Protein AF-A0A2V6YYN7-F1 (afdb_monomer_lite)

Foldseek 3Di:
DAEPLVAFDELVRLLVLLLVLLCVLLVDDSVQADQLFQCCPRSPDDLRSLVSSQVSCCRHQVDGAVSVLLVVLLVCQLLCVLLQVLCCVVQVDRDDSVVLVVFPPQALVRSQVVCCVPVVGDDDPCVRVVSLLSSLVSSCVSCVLHLFDCVPVDSVNLSVQRRVHSNRPVSSVVRSSRRGSNSVSVSSQVVCVVSVRYDPDD

Structure (mmCIF, N/CA/C/O backbone):
data_AF-A0A2V6YYN7-F1
#
_entry.id   AF-A0A2V6YYN7-F1
#
loop_
_atom_site.group_PDB
_atom_site.id
_atom_site.type_symbol
_atom_site.label_atom_id
_atom_site.label_alt_id
_atom_site.label_comp_id
_atom_site.label_asym_id
_atom_site.label_entity_id
_atom_site.label_seq_id
_atom_site.pdbx_PDB_ins_code
_atom_site.Cartn_x
_atom_site.Cartn_y
_atom_site.Cartn_z
_atom_site.occupancy
_atom_site.B_iso_or_equiv
_atom_site.auth_seq_id
_atom_site.auth_comp_id
_atom_site.auth_asym_id
_atom_site.auth_atom_id
_atom_site.pdbx_PDB_model_num
ATOM 1 N N . MET A 1 1 ? 12.692 17.534 -19.700 1.00 57.34 1 MET A N 1
ATOM 2 C CA . MET A 1 1 ? 12.286 16.767 -20.893 1.00 57.34 1 MET A CA 1
ATOM 3 C C . MET A 1 1 ? 10.801 16.511 -20.746 1.00 57.34 1 MET A C 1
ATOM 5 O O . MET A 1 1 ? 10.409 16.045 -19.683 1.00 57.34 1 MET A O 1
ATOM 9 N N . GLU A 1 2 ? 9.980 16.910 -21.713 1.00 66.75 2 GLU A N 1
ATOM 10 C CA . GLU A 1 2 ? 8.556 16.553 -21.693 1.00 66.75 2 GLU A CA 1
ATOM 11 C C . GLU A 1 2 ? 8.405 15.072 -22.077 1.00 66.75 2 GLU A C 1
ATOM 13 O O . GLU A 1 2 ? 9.166 14.605 -22.930 1.00 66.75 2 GLU A O 1
ATOM 18 N N . PRO A 1 3 ? 7.495 14.313 -21.439 1.00 69.44 3 PRO A N 1
ATOM 19 C CA . PRO A 1 3 ? 7.309 12.907 -21.764 1.00 69.44 3 PRO A CA 1
ATOM 20 C C . PRO A 1 3 ? 6.819 12.742 -23.200 1.00 69.44 3 PRO A C 1
ATOM 22 O O . PRO A 1 3 ? 5.865 13.400 -23.619 1.00 69.44 3 PRO A O 1
ATOM 25 N N . ASP A 1 4 ? 7.437 11.819 -23.939 1.00 73.19 4 ASP A N 1
ATOM 26 C CA . ASP A 1 4 ? 6.944 11.413 -25.253 1.00 73.19 4 ASP A CA 1
ATOM 27 C C . ASP A 1 4 ? 5.656 10.596 -25.075 1.00 73.19 4 ASP A C 1
ATOM 29 O O . ASP A 1 4 ? 5.642 9.373 -24.884 1.00 73.19 4 ASP A O 1
ATOM 33 N N . THR A 1 5 ? 4.541 11.318 -25.083 1.00 78.25 5 THR A N 1
ATOM 34 C CA . THR A 1 5 ? 3.199 10.752 -24.956 1.00 78.25 5 THR A CA 1
ATOM 35 C C . THR A 1 5 ? 2.723 10.063 -26.236 1.00 78.25 5 THR A C 1
ATOM 37 O O . THR A 1 5 ? 1.749 9.318 -26.178 1.00 78.25 5 THR A O 1
ATOM 40 N N . ALA A 1 6 ? 3.426 10.230 -27.362 1.00 81.75 6 ALA A N 1
ATOM 41 C CA . ALA A 1 6 ? 3.100 9.585 -28.632 1.00 81.75 6 ALA A CA 1
ATOM 42 C C . ALA A 1 6 ? 3.788 8.221 -28.799 1.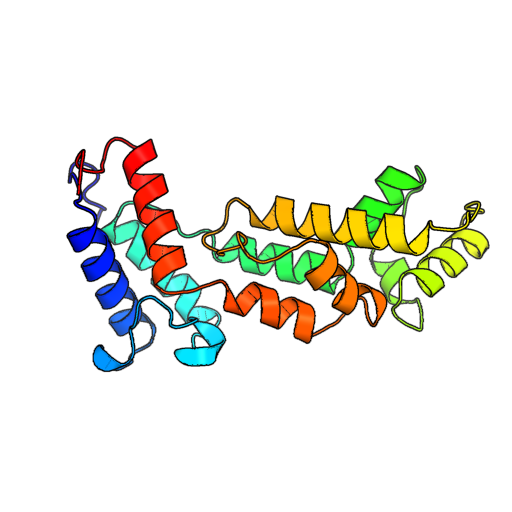00 81.75 6 ALA A C 1
ATOM 44 O O . ALA A 1 6 ? 3.314 7.389 -29.576 1.00 81.75 6 ALA A O 1
ATOM 45 N N . LYS A 1 7 ? 4.878 7.961 -28.062 1.00 92.00 7 LYS A N 1
ATOM 46 C CA . LYS A 1 7 ? 5.558 6.662 -28.095 1.00 92.00 7 LYS A CA 1
ATOM 47 C C . LYS A 1 7 ? 4.620 5.518 -27.683 1.00 92.00 7 LYS A C 1
ATOM 49 O O . LYS A 1 7 ? 4.028 5.537 -26.600 1.00 92.00 7 LYS A O 1
ATOM 54 N N . ILE A 1 8 ? 4.576 4.489 -28.530 1.00 94.62 8 ILE A N 1
ATOM 55 C CA . ILE A 1 8 ? 4.024 3.167 -28.219 1.00 94.62 8 ILE A CA 1
ATOM 56 C C . ILE A 1 8 ? 5.149 2.298 -27.657 1.00 94.62 8 ILE A C 1
ATOM 58 O O . ILE A 1 8 ? 6.205 2.175 -28.274 1.00 94.62 8 ILE A O 1
ATOM 62 N N . TRP A 1 9 ? 4.923 1.709 -26.489 1.00 95.50 9 TRP A N 1
ATOM 63 C CA . TRP A 1 9 ? 5.906 0.900 -25.773 1.00 95.50 9 TRP A CA 1
ATOM 64 C C . TRP A 1 9 ? 5.648 -0.594 -25.951 1.00 95.50 9 TRP A C 1
ATOM 66 O O . TRP A 1 9 ? 4.500 -1.034 -25.966 1.00 95.50 9 TRP A O 1
ATOM 76 N N . THR A 1 10 ? 6.704 -1.396 -26.002 1.00 96.31 10 THR A N 1
ATOM 77 C CA . THR A 1 10 ? 6.630 -2.857 -25.824 1.00 96.31 10 THR A CA 1
ATOM 78 C C . THR A 1 10 ? 6.910 -3.239 -24.365 1.00 96.31 10 THR A C 1
ATOM 80 O O . THR A 1 10 ? 7.591 -2.497 -23.653 1.00 96.31 10 THR A O 1
ATOM 83 N N . ARG A 1 11 ? 6.430 -4.402 -23.886 1.00 95.19 11 ARG A N 1
ATOM 84 C CA . ARG A 1 11 ? 6.735 -4.853 -22.508 1.00 95.19 11 ARG A CA 1
ATOM 85 C C . ARG A 1 11 ? 8.246 -4.912 -22.215 1.00 95.19 11 ARG A C 1
ATOM 87 O O . ARG A 1 11 ? 8.633 -4.405 -21.162 1.00 95.19 11 ARG A O 1
ATOM 94 N N . PRO A 1 12 ? 9.108 -5.443 -23.111 1.00 95.56 12 PRO A N 1
ATOM 95 C CA . PRO A 1 12 ? 10.552 -5.451 -22.879 1.00 95.56 12 PRO A CA 1
ATOM 96 C C . PRO A 1 12 ? 11.156 -4.047 -22.758 1.00 95.56 12 PRO A C 1
ATOM 98 O O . PRO A 1 12 ? 12.033 -3.835 -21.924 1.00 95.56 12 PRO A O 1
ATOM 101 N N . GLU A 1 13 ? 10.675 -3.066 -23.532 1.00 96.06 13 GLU A N 1
ATOM 102 C CA . GLU A 1 13 ? 11.131 -1.676 -23.396 1.00 96.06 13 GLU A CA 1
ATOM 103 C C . GLU A 1 13 ? 10.709 -1.054 -22.065 1.00 96.06 13 GLU A C 1
ATOM 105 O O . GLU A 1 13 ? 11.496 -0.320 -21.468 1.00 96.06 13 GLU A O 1
ATOM 110 N N . VAL A 1 14 ? 9.490 -1.339 -21.586 1.00 96.69 14 VAL A N 1
ATOM 111 C CA . VAL A 1 14 ? 9.053 -0.878 -20.260 1.00 96.69 14 VAL A CA 1
ATOM 112 C C . VAL A 1 14 ? 9.932 -1.503 -19.182 1.00 96.69 14 VAL A C 1
ATOM 114 O O . VAL A 1 14 ? 10.446 -0.778 -18.338 1.00 96.69 14 VAL A O 1
ATOM 117 N N . GLN A 1 15 ? 10.174 -2.814 -19.240 1.00 96.19 15 GLN A N 1
ATOM 118 C CA . GLN A 1 15 ? 11.028 -3.514 -18.279 1.00 96.19 15 GLN A CA 1
ATOM 119 C C . GLN A 1 15 ? 12.458 -2.951 -18.257 1.00 96.19 15 GLN A C 1
ATOM 121 O O . GLN A 1 15 ? 12.981 -2.651 -17.184 1.00 96.19 15 GLN A O 1
ATOM 126 N N . ALA A 1 16 ? 13.076 -2.764 -19.427 1.00 96.38 16 ALA A N 1
ATOM 127 C CA . ALA A 1 16 ? 14.414 -2.185 -19.534 1.00 96.38 16 ALA A CA 1
ATOM 128 C C . ALA A 1 16 ? 14.450 -0.735 -19.023 1.00 96.38 16 ALA A C 1
ATOM 130 O O . ALA A 1 16 ? 15.364 -0.349 -18.294 1.00 96.38 16 ALA A O 1
ATOM 131 N N . GLY A 1 17 ? 13.429 0.060 -19.359 1.00 96.69 17 GLY A N 1
ATOM 132 C CA . GLY A 1 17 ? 13.288 1.427 -18.873 1.00 96.69 17 GLY A CA 1
ATOM 133 C C . GLY A 1 17 ? 13.165 1.484 -17.351 1.00 96.69 17 GLY A C 1
ATOM 134 O O . GLY A 1 17 ? 13.911 2.219 -16.717 1.00 96.69 17 GLY A O 1
ATOM 135 N N . VAL A 1 18 ? 12.294 0.668 -16.751 1.00 97.44 18 VAL A N 1
ATOM 136 C CA . VAL A 1 18 ? 12.130 0.585 -15.290 1.00 97.44 18 VAL A CA 1
ATOM 137 C C . VAL A 1 18 ? 13.433 0.198 -14.606 1.00 97.44 18 VAL A C 1
ATOM 139 O O . VAL A 1 18 ? 13.825 0.863 -13.650 1.00 97.44 18 VAL A O 1
ATOM 142 N N . GLY A 1 19 ? 14.125 -0.829 -15.110 1.00 96.94 19 GLY A N 1
ATOM 143 C CA . GLY A 1 19 ? 15.407 -1.256 -14.553 1.00 96.94 19 GLY A CA 1
ATOM 144 C C . GLY A 1 19 ? 16.426 -0.117 -14.528 1.00 96.94 19 GLY A C 1
ATOM 145 O O . GLY A 1 19 ? 17.000 0.179 -13.481 1.00 96.94 19 GLY A O 1
ATOM 146 N N . LYS A 1 20 ? 16.561 0.599 -15.651 1.00 97.31 20 LYS A N 1
ATOM 147 C CA .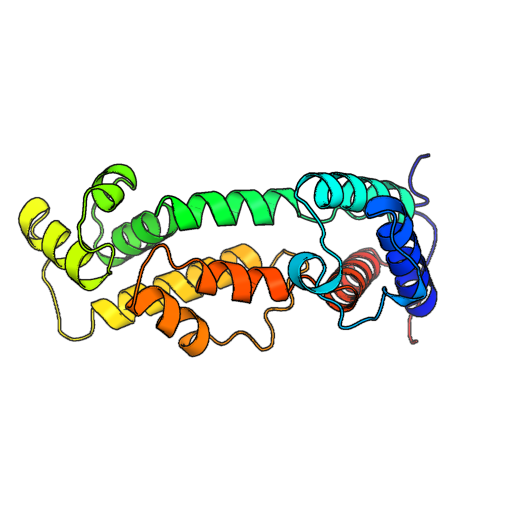 LYS A 1 20 ? 17.441 1.765 -15.762 1.00 97.31 20 LYS A CA 1
ATOM 148 C C . LYS A 1 20 ? 17.060 2.884 -14.789 1.00 97.31 20 LYS A C 1
ATOM 150 O O . LYS A 1 20 ? 17.937 3.424 -14.121 1.00 97.31 20 LYS A O 1
ATOM 155 N N . LEU A 1 21 ? 15.772 3.219 -14.681 1.00 97.31 21 LEU A N 1
ATOM 156 C CA . LEU A 1 21 ? 15.324 4.265 -13.759 1.00 97.31 21 LEU A CA 1
ATOM 157 C C . LEU A 1 21 ? 15.642 3.909 -12.302 1.00 97.31 21 LEU A C 1
ATOM 159 O O . LEU A 1 21 ? 16.078 4.776 -11.554 1.00 97.31 21 LEU A O 1
ATOM 163 N N . ILE A 1 22 ? 15.485 2.641 -11.912 1.00 97.31 22 ILE A N 1
ATOM 164 C CA . ILE A 1 22 ? 15.810 2.171 -10.559 1.00 97.31 22 ILE A CA 1
ATOM 165 C C . ILE A 1 22 ? 17.317 2.259 -10.291 1.00 97.31 22 ILE A C 1
ATOM 167 O O . ILE A 1 22 ? 17.708 2.781 -9.250 1.00 97.31 22 ILE A O 1
ATOM 171 N N . VAL A 1 23 ? 18.161 1.812 -11.229 1.00 97.25 23 VAL A N 1
ATOM 172 C CA . VAL A 1 23 ? 19.629 1.957 -11.145 1.00 97.25 23 VAL A CA 1
ATOM 173 C C . VAL A 1 23 ? 20.018 3.418 -10.920 1.00 97.25 23 VAL A C 1
ATOM 175 O O . VAL A 1 23 ? 20.793 3.726 -10.017 1.00 97.25 23 VAL A O 1
ATOM 178 N N . GLU A 1 24 ? 19.448 4.328 -11.711 1.00 95.62 24 GLU A N 1
ATOM 179 C CA . GLU A 1 24 ? 19.750 5.757 -11.639 1.00 95.62 24 GLU A CA 1
ATOM 180 C C . GLU A 1 24 ? 19.209 6.431 -10.375 1.00 95.62 24 GLU A C 1
ATOM 182 O O . GLU A 1 24 ? 19.835 7.363 -9.880 1.00 95.62 24 GLU A O 1
ATOM 187 N N . SER A 1 25 ? 18.028 6.036 -9.893 1.00 95.38 25 SER A N 1
ATOM 188 C CA . SER A 1 25 ? 17.419 6.621 -8.691 1.00 95.38 25 SER A CA 1
ATOM 189 C C . SER A 1 25 ? 18.110 6.163 -7.415 1.00 95.38 25 SER A C 1
ATOM 191 O O . SER A 1 25 ? 18.344 6.982 -6.538 1.00 95.38 25 SER A O 1
ATOM 193 N N . LEU A 1 26 ? 18.464 4.879 -7.322 1.00 95.62 26 LEU A N 1
ATOM 194 C CA . LEU A 1 26 ? 19.037 4.299 -6.104 1.00 95.62 26 LEU A CA 1
ATOM 195 C C . LEU A 1 26 ? 20.577 4.306 -6.111 1.00 95.62 26 LEU A C 1
ATOM 197 O O . LEU A 1 26 ? 21.198 4.017 -5.092 1.00 95.62 26 LEU A O 1
ATOM 201 N N . GLY A 1 27 ? 21.221 4.588 -7.250 1.00 95.25 27 GLY A N 1
ATOM 202 C CA . GLY A 1 27 ? 22.683 4.570 -7.368 1.00 95.25 27 GLY A CA 1
ATOM 203 C C . GLY A 1 27 ? 23.294 3.179 -7.155 1.00 95.25 27 GLY A C 1
ATOM 204 O O . GLY A 1 27 ? 24.383 3.055 -6.594 1.00 95.25 27 GLY A O 1
ATOM 205 N N . ILE A 1 28 ? 22.581 2.128 -7.569 1.00 95.88 28 ILE A N 1
ATOM 206 C CA . ILE A 1 28 ? 22.966 0.721 -7.376 1.00 95.88 28 ILE A CA 1
ATOM 207 C C . ILE A 1 28 ? 23.445 0.069 -8.675 1.00 95.88 28 ILE A C 1
ATOM 209 O O . ILE A 1 28 ? 23.213 0.574 -9.765 1.00 95.88 28 ILE A O 1
ATOM 213 N N . ASP A 1 29 ? 24.096 -1.087 -8.557 1.00 94.56 29 ASP A N 1
ATOM 214 C CA . ASP A 1 29 ? 24.501 -1.898 -9.709 1.00 94.56 29 ASP A CA 1
ATOM 215 C C . ASP A 1 29 ? 23.275 -2.496 -10.426 1.00 94.56 29 ASP A C 1
ATOM 217 O O . ASP A 1 29 ? 22.378 -3.044 -9.777 1.00 94.56 29 ASP A O 1
ATOM 221 N N . GLU A 1 30 ? 23.265 -2.443 -11.760 1.00 94.25 30 GLU A N 1
ATOM 222 C CA . GLU A 1 30 ? 22.251 -3.070 -12.617 1.00 94.25 30 GLU A CA 1
ATOM 223 C C . GLU A 1 30 ? 22.090 -4.566 -12.316 1.00 94.25 30 GLU A C 1
ATOM 225 O O . GLU A 1 30 ? 20.970 -5.075 -12.304 1.00 94.25 30 GLU A O 1
ATOM 230 N N . ALA A 1 31 ? 23.174 -5.260 -11.956 1.00 94.56 31 ALA A N 1
ATOM 231 C CA . ALA A 1 31 ? 23.142 -6.675 -11.597 1.00 94.56 31 ALA A CA 1
ATOM 232 C C . ALA A 1 31 ? 22.276 -6.982 -10.358 1.00 94.56 31 ALA A C 1
ATOM 234 O O . ALA A 1 31 ? 21.860 -8.126 -10.169 1.00 94.56 31 ALA A O 1
ATOM 235 N N . LYS A 1 32 ? 21.988 -5.985 -9.505 1.00 94.75 32 LYS A N 1
ATOM 236 C CA . LYS A 1 32 ? 21.081 -6.142 -8.354 1.00 94.75 32 LYS A CA 1
ATOM 237 C C . LYS A 1 32 ? 19.607 -6.025 -8.746 1.00 94.75 32 LYS A C 1
ATOM 239 O O . LYS A 1 32 ? 18.743 -6.510 -8.014 1.00 94.75 32 LYS A O 1
ATOM 244 N N . VAL A 1 33 ? 19.303 -5.391 -9.877 1.00 96.50 33 VAL A N 1
ATOM 245 C CA . VAL A 1 33 ? 17.934 -5.080 -10.299 1.00 96.50 33 VAL A CA 1
ATOM 246 C C . VAL A 1 33 ? 17.321 -6.288 -11.004 1.00 96.50 33 VAL A C 1
ATOM 248 O O . VAL A 1 33 ? 17.322 -6.415 -12.224 1.00 96.50 33 VAL A O 1
ATOM 251 N N . THR A 1 34 ? 16.778 -7.201 -10.201 1.00 96.94 34 THR A N 1
ATOM 252 C CA . THR A 1 34 ? 16.010 -8.359 -10.681 1.00 96.94 34 THR A CA 1
ATOM 253 C C . THR A 1 34 ? 14.511 -8.095 -10.570 1.00 96.94 34 THR A C 1
ATOM 255 O O . THR A 1 34 ? 14.075 -7.326 -9.717 1.00 96.94 34 THR A O 1
ATOM 258 N N . SER A 1 35 ? 13.697 -8.746 -11.407 1.00 95.94 35 SER A N 1
ATOM 259 C CA . SER A 1 35 ? 12.237 -8.556 -11.411 1.00 95.94 35 SER A CA 1
ATOM 260 C C . SER A 1 35 ? 11.600 -8.750 -10.027 1.00 95.94 35 SER A C 1
ATOM 262 O O . SER A 1 35 ? 10.674 -8.025 -9.673 1.00 95.94 35 SER A O 1
ATOM 264 N N . ASP A 1 36 ? 12.113 -9.684 -9.228 1.00 95.50 36 ASP A N 1
ATOM 265 C CA . ASP A 1 36 ? 11.546 -10.026 -7.919 1.00 95.50 36 ASP A CA 1
ATOM 266 C C . ASP A 1 36 ? 12.168 -9.257 -6.748 1.00 95.50 36 ASP A C 1
ATOM 268 O O . ASP A 1 36 ? 11.716 -9.414 -5.613 1.00 95.50 36 ASP A O 1
ATOM 272 N N . ALA A 1 37 ? 13.162 -8.401 -7.005 1.00 97.00 37 ALA A N 1
ATOM 273 C CA . ALA A 1 37 ? 13.764 -7.579 -5.967 1.00 97.00 37 ALA A CA 1
ATOM 274 C C . ALA A 1 37 ? 12.737 -6.587 -5.403 1.00 97.00 37 ALA A C 1
ATOM 276 O O . ALA A 1 37 ? 12.143 -5.786 -6.135 1.00 97.00 37 ALA A O 1
ATOM 277 N N . ALA A 1 38 ? 12.540 -6.630 -4.087 1.00 96.38 38 ALA A N 1
ATOM 278 C CA . ALA A 1 38 ? 11.771 -5.641 -3.351 1.00 96.38 38 ALA A CA 1
ATOM 279 C C . ALA A 1 38 ? 12.592 -4.356 -3.206 1.00 96.38 38 ALA A C 1
ATOM 281 O O . ALA A 1 38 ? 13.733 -4.395 -2.739 1.00 96.38 38 ALA A O 1
ATOM 282 N N . LEU A 1 39 ? 11.998 -3.210 -3.551 1.00 95.75 39 LEU A N 1
ATOM 283 C CA . LEU A 1 39 ? 12.702 -1.927 -3.536 1.00 95.75 39 LEU A CA 1
ATOM 284 C C . LEU A 1 39 ? 13.293 -1.610 -2.161 1.00 95.75 39 LEU A C 1
ATOM 286 O O . LEU A 1 39 ? 14.442 -1.201 -2.073 1.00 95.75 39 LEU A O 1
ATOM 290 N N . VAL A 1 40 ? 12.533 -1.833 -1.087 1.00 93.69 40 VAL A N 1
ATOM 291 C CA . VAL A 1 40 ? 12.994 -1.527 0.276 1.00 93.69 40 VAL A CA 1
ATOM 292 C C . VAL A 1 40 ? 13.970 -2.589 0.776 1.00 93.69 40 VAL A C 1
ATOM 294 O O . VAL A 1 40 ? 15.126 -2.287 1.048 1.00 93.69 40 VAL A O 1
ATOM 297 N N . ARG A 1 41 ? 13.513 -3.842 0.896 1.00 94.56 41 ARG A N 1
ATOM 298 C CA . ARG A 1 41 ? 14.276 -4.917 1.547 1.00 94.56 41 ARG A CA 1
ATOM 299 C C . ARG A 1 41 ? 15.543 -5.306 0.788 1.00 94.56 41 ARG A C 1
ATOM 301 O O . ARG A 1 41 ? 16.567 -5.527 1.423 1.00 94.56 41 ARG A O 1
ATOM 308 N N . ASP A 1 42 ? 15.467 -5.420 -0.538 1.00 96.56 42 ASP A N 1
ATOM 309 C CA . ASP A 1 42 ? 16.559 -5.992 -1.335 1.00 96.56 42 ASP A CA 1
ATOM 310 C C . ASP A 1 42 ? 17.445 -4.907 -1.958 1.00 96.56 42 ASP A C 1
ATOM 312 O O . ASP A 1 42 ? 18.656 -5.097 -2.080 1.00 96.56 42 ASP A O 1
ATOM 316 N N . LEU A 1 43 ? 16.854 -3.771 -2.347 1.00 96.38 43 LEU A N 1
ATOM 317 C CA . LEU A 1 43 ? 17.570 -2.686 -3.029 1.00 96.38 43 LEU A CA 1
ATOM 318 C C . LEU A 1 43 ? 17.902 -1.494 -2.121 1.00 96.38 43 LEU A C 1
ATOM 320 O O . LEU A 1 43 ? 18.694 -0.648 -2.525 1.00 96.38 43 LEU A O 1
ATOM 324 N N . GLY A 1 44 ? 17.356 -1.445 -0.902 1.00 93.62 44 GLY A N 1
ATOM 325 C CA . GLY A 1 44 ? 17.654 -0.396 0.074 1.00 93.62 44 GLY A CA 1
ATOM 326 C C . GLY A 1 44 ? 17.021 0.960 -0.240 1.00 93.62 44 GLY A C 1
ATOM 327 O O . GLY A 1 44 ? 17.543 1.970 0.214 1.00 93.62 44 GLY A O 1
ATOM 328 N N . ALA A 1 45 ? 15.928 0.993 -1.009 1.00 93.88 45 ALA A N 1
ATOM 329 C CA . ALA A 1 45 ? 15.258 2.234 -1.384 1.00 93.88 45 ALA A CA 1
ATOM 330 C C . ALA A 1 45 ? 14.714 2.987 -0.162 1.00 93.88 45 ALA A C 1
ATOM 332 O O . ALA A 1 45 ? 13.967 2.438 0.658 1.00 93.88 45 ALA A O 1
ATOM 333 N N . GLU A 1 46 ? 15.022 4.275 -0.103 1.00 91.56 46 GLU A N 1
ATOM 334 C CA . GLU A 1 46 ? 14.547 5.212 0.899 1.00 91.56 46 GLU A CA 1
ATOM 335 C C . GLU A 1 46 ? 13.377 6.068 0.387 1.00 91.56 46 GLU A C 1
ATOM 337 O O . GLU A 1 46 ? 12.972 6.044 -0.777 1.00 91.56 46 GLU A O 1
ATOM 342 N N . SER A 1 47 ? 12.810 6.878 1.286 1.00 85.56 47 SER A N 1
ATOM 343 C CA . SER A 1 47 ? 11.643 7.720 0.982 1.00 85.56 47 SER A CA 1
ATOM 344 C C . SER A 1 47 ? 11.899 8.714 -0.160 1.00 85.56 47 SER A C 1
ATOM 346 O O . SER A 1 47 ? 10.976 9.033 -0.909 1.00 85.56 47 SER A O 1
ATOM 348 N N . ILE A 1 48 ? 13.137 9.209 -0.281 1.00 89.75 48 ILE A N 1
ATOM 349 C CA . ILE A 1 48 ? 13.536 10.160 -1.325 1.00 89.75 48 ILE A CA 1
ATOM 350 C C . ILE A 1 48 ? 13.637 9.487 -2.698 1.00 89.75 48 ILE A C 1
ATOM 352 O O . ILE A 1 48 ? 13.203 10.072 -3.692 1.00 89.75 48 ILE A O 1
ATOM 356 N N . ASP A 1 49 ? 14.090 8.233 -2.735 1.00 94.00 49 ASP A N 1
ATOM 357 C CA . ASP A 1 49 ? 14.245 7.459 -3.968 1.00 94.00 49 ASP A CA 1
ATOM 358 C C . ASP A 1 49 ? 12.895 7.224 -4.641 1.00 94.00 49 ASP A C 1
ATOM 360 O O . ASP A 1 49 ? 12.786 7.261 -5.864 1.00 94.00 49 ASP A O 1
ATOM 364 N N . PHE A 1 50 ? 11.826 7.058 -3.857 1.00 92.00 50 PHE A N 1
ATOM 365 C CA . PHE A 1 50 ? 10.475 6.922 -4.401 1.00 92.00 50 PHE A CA 1
ATOM 366 C C . PHE A 1 50 ? 9.988 8.184 -5.114 1.00 92.00 50 PHE A C 1
ATOM 368 O O . PHE A 1 50 ? 9.271 8.085 -6.112 1.00 92.00 50 PHE A O 1
ATOM 375 N N . LEU A 1 51 ? 10.346 9.368 -4.611 1.00 91.56 51 LEU A N 1
ATOM 376 C CA . LEU A 1 51 ? 9.964 10.631 -5.242 1.00 91.56 51 LEU A CA 1
ATOM 377 C C . LEU A 1 51 ? 10.730 10.836 -6.550 1.00 91.56 51 LEU A C 1
ATOM 379 O O . LEU A 1 51 ? 10.117 11.209 -7.552 1.00 91.56 51 LEU A O 1
ATOM 383 N N . ASP A 1 52 ? 12.032 10.541 -6.555 1.00 94.19 52 ASP A N 1
ATOM 384 C CA . ASP A 1 52 ? 12.851 10.602 -7.766 1.00 94.19 52 ASP A CA 1
ATOM 385 C C . ASP A 1 52 ? 12.379 9.586 -8.816 1.00 94.19 52 ASP A C 1
ATOM 387 O O . ASP A 1 52 ? 12.131 9.949 -9.967 1.00 94.19 52 ASP A O 1
ATOM 391 N N . LEU A 1 53 ? 12.139 8.335 -8.410 1.00 95.25 53 LEU A N 1
ATOM 392 C CA . LEU A 1 53 ? 11.632 7.290 -9.296 1.00 95.25 53 LEU A CA 1
ATOM 393 C C . LEU A 1 53 ? 10.270 7.668 -9.889 1.00 95.25 53 LEU A C 1
ATOM 395 O O . LEU A 1 53 ? 10.070 7.536 -11.095 1.00 95.25 53 LEU A O 1
ATOM 399 N N . SER A 1 54 ? 9.346 8.193 -9.075 1.00 94.69 54 SER A N 1
ATOM 400 C CA . SER A 1 54 ? 8.045 8.674 -9.561 1.00 94.69 54 SER A CA 1
ATOM 401 C C . SER A 1 54 ? 8.200 9.779 -10.601 1.00 94.69 54 SER A C 1
ATOM 403 O O . SER A 1 54 ? 7.562 9.742 -11.654 1.00 94.69 54 SER A O 1
ATOM 405 N N . PHE A 1 55 ? 9.078 10.748 -10.336 1.00 93.75 55 PHE A N 1
ATOM 406 C CA . PHE A 1 55 ? 9.343 11.847 -11.255 1.00 93.75 55 PHE A CA 1
ATOM 407 C C . PHE A 1 55 ? 9.947 11.356 -12.576 1.00 93.75 55 PHE A C 1
ATOM 409 O O . PHE A 1 55 ? 9.483 11.743 -13.652 1.00 93.75 55 PHE A O 1
ATOM 416 N N . LYS A 1 56 ? 10.931 10.454 -12.522 1.00 94.81 56 LYS A N 1
ATOM 417 C CA . LYS A 1 56 ? 11.550 9.864 -13.716 1.00 94.81 56 LYS A CA 1
ATOM 418 C C . LYS A 1 56 ? 10.584 8.984 -14.505 1.00 94.81 56 LYS A C 1
ATOM 420 O O . LYS A 1 56 ? 10.604 9.020 -15.738 1.00 94.81 56 LYS A O 1
ATOM 425 N N . CYS A 1 57 ? 9.703 8.239 -13.837 1.00 95.25 57 CYS A N 1
ATOM 426 C CA . CYS A 1 57 ? 8.624 7.503 -14.495 1.00 95.25 57 CYS A CA 1
ATOM 427 C C . CYS A 1 57 ? 7.667 8.454 -15.219 1.00 95.25 57 CYS A C 1
ATOM 429 O O . CYS A 1 57 ? 7.346 8.219 -16.386 1.00 95.25 57 CYS A O 1
ATOM 431 N N . GLN A 1 58 ? 7.294 9.567 -14.585 1.00 94.88 58 GLN A N 1
ATOM 432 C CA . GLN A 1 58 ? 6.467 10.587 -15.220 1.00 94.88 58 GLN A CA 1
ATOM 433 C C . GLN A 1 58 ? 7.168 11.209 -16.437 1.00 94.88 58 GLN A C 1
ATOM 435 O O . GLN A 1 58 ? 6.529 11.395 -17.467 1.00 94.88 58 GLN A O 1
ATOM 440 N N . GLN A 1 59 ? 8.474 11.486 -16.373 1.00 93.62 59 GLN A N 1
ATOM 441 C CA . GLN A 1 59 ? 9.232 12.021 -17.512 1.00 93.62 59 GLN A CA 1
ATOM 442 C C . GLN A 1 59 ? 9.438 11.012 -18.646 1.00 93.62 59 GLN A C 1
ATOM 444 O O . GLN A 1 59 ? 9.459 11.399 -19.810 1.00 93.62 59 GLN A O 1
ATOM 449 N N . THR A 1 60 ? 9.606 9.732 -18.321 1.00 94.62 60 THR A N 1
ATOM 450 C CA . THR A 1 60 ? 9.938 8.694 -19.308 1.00 94.62 60 THR A CA 1
ATOM 451 C C . THR A 1 60 ? 8.681 8.124 -19.946 1.00 94.62 60 THR A C 1
ATOM 453 O O . THR A 1 60 ? 8.565 8.065 -21.166 1.00 94.62 60 THR A O 1
ATOM 456 N N . PHE A 1 61 ? 7.713 7.726 -19.123 1.00 95.12 61 PHE A N 1
ATOM 457 C CA . PHE A 1 61 ? 6.510 7.025 -19.557 1.00 95.12 61 PHE A CA 1
ATOM 458 C C . PHE A 1 61 ? 5.284 7.936 -19.604 1.00 95.12 61 PHE A C 1
ATOM 460 O O . PHE A 1 61 ? 4.278 7.548 -20.190 1.00 95.12 61 PHE A O 1
ATOM 467 N N . GLY A 1 62 ? 5.323 9.142 -19.030 1.00 95.00 62 GLY A N 1
ATOM 468 C CA . GLY A 1 62 ? 4.118 9.963 -18.862 1.00 95.00 62 GLY A CA 1
ATOM 469 C C . GLY A 1 62 ? 3.122 9.344 -17.877 1.00 95.00 62 GLY A C 1
ATOM 470 O O . GLY A 1 62 ? 1.920 9.530 -18.045 1.00 95.00 62 GLY A O 1
ATOM 471 N N . VAL A 1 63 ? 3.613 8.546 -16.922 1.00 94.50 63 VAL A N 1
ATOM 472 C CA . VAL A 1 63 ? 2.810 7.867 -15.900 1.00 94.50 63 VAL A CA 1
ATOM 473 C C . VAL A 1 63 ? 3.379 8.184 -14.521 1.00 94.50 63 VAL A C 1
ATOM 475 O O . VAL A 1 63 ? 4.551 7.909 -14.258 1.00 94.50 63 VAL A O 1
ATOM 478 N N . ASP A 1 64 ? 2.531 8.707 -13.638 1.00 93.31 64 ASP A N 1
ATOM 479 C CA . ASP A 1 64 ? 2.877 8.964 -12.242 1.00 93.31 64 ASP A CA 1
ATOM 480 C C . ASP A 1 64 ? 2.804 7.661 -11.440 1.00 93.31 64 ASP A C 1
ATOM 482 O O . ASP A 1 64 ? 1.826 6.903 -11.525 1.00 93.31 64 ASP A O 1
ATOM 486 N N . LEU A 1 65 ? 3.844 7.398 -10.648 1.00 94.44 65 LEU A N 1
ATOM 487 C CA . LEU A 1 65 ? 3.791 6.343 -9.650 1.00 94.44 65 LEU A CA 1
ATOM 488 C C . LEU A 1 65 ? 3.173 6.929 -8.375 1.00 94.44 65 LEU A C 1
ATOM 490 O O . LEU A 1 65 ? 3.715 7.879 -7.817 1.00 94.44 65 LEU A O 1
ATOM 494 N N . PRO A 1 66 ? 2.092 6.352 -7.828 1.00 94.62 66 PRO A N 1
ATOM 495 C CA . PRO A 1 66 ? 1.399 6.892 -6.659 1.00 94.62 66 PRO A CA 1
ATOM 496 C C . PRO A 1 66 ? 2.165 6.622 -5.345 1.00 94.62 66 PRO A C 1
ATOM 498 O O . PRO A 1 66 ? 1.610 6.150 -4.355 1.00 94.62 66 PRO A O 1
ATOM 501 N N . MET A 1 67 ? 3.461 6.937 -5.304 1.00 92.75 67 MET A N 1
ATOM 502 C CA . MET A 1 67 ? 4.341 6.776 -4.145 1.00 92.75 67 MET A CA 1
ATOM 503 C C . MET A 1 67 ? 3.910 7.659 -2.974 1.00 92.75 67 MET A C 1
ATOM 505 O O . MET A 1 67 ? 4.000 7.253 -1.817 1.00 92.75 67 MET A O 1
ATOM 509 N N . ARG A 1 68 ? 3.397 8.863 -3.260 1.00 91.44 68 ARG A N 1
ATOM 510 C CA . ARG A 1 68 ? 2.814 9.745 -2.236 1.00 91.44 68 ARG A CA 1
ATOM 511 C C . ARG A 1 68 ? 1.595 9.109 -1.577 1.00 91.44 68 ARG A C 1
ATOM 513 O O . ARG A 1 68 ? 1.522 9.096 -0.355 1.00 91.44 68 ARG A O 1
ATOM 520 N N . LEU A 1 69 ? 0.723 8.481 -2.366 1.00 92.12 69 LEU A N 1
ATOM 521 C CA . LEU A 1 69 ? -0.444 7.772 -1.846 1.00 92.12 69 LEU A CA 1
ATOM 522 C C . LEU A 1 69 ? -0.032 6.634 -0.900 1.00 92.12 69 LEU A C 1
ATOM 524 O O . LEU A 1 69 ? -0.581 6.532 0.189 1.00 92.12 69 LEU A O 1
ATOM 528 N N . ILE A 1 70 ? 0.971 5.819 -1.260 1.00 92.06 70 ILE A N 1
ATOM 529 C CA . ILE A 1 70 ? 1.490 4.761 -0.368 1.00 92.06 70 ILE A CA 1
ATOM 530 C C . ILE A 1 70 ? 1.943 5.356 0.977 1.00 92.06 70 ILE A C 1
ATOM 532 O O . ILE A 1 70 ? 1.645 4.806 2.039 1.00 92.06 70 ILE A O 1
ATOM 536 N N . GLN A 1 71 ? 2.647 6.491 0.949 1.00 89.44 71 GLN A N 1
ATOM 537 C CA . GLN A 1 71 ? 3.108 7.167 2.163 1.00 89.44 71 GLN A CA 1
ATOM 538 C C . GLN A 1 71 ? 1.951 7.715 3.005 1.00 89.44 71 GLN A C 1
ATOM 540 O O . GLN A 1 71 ? 1.949 7.518 4.220 1.00 89.44 71 GLN A O 1
ATOM 545 N N . GLU A 1 72 ? 0.964 8.348 2.372 1.00 92.00 72 GLU A N 1
ATOM 546 C CA . GLU A 1 72 ? -0.249 8.856 3.022 1.00 92.00 72 GLU A CA 1
ATOM 547 C C . GLU A 1 72 ? -1.021 7.722 3.709 1.00 92.00 72 GLU A C 1
ATOM 549 O O . GLU A 1 72 ? -1.265 7.791 4.914 1.00 92.00 72 GLU A O 1
ATOM 554 N N . ARG A 1 73 ? -1.289 6.612 3.004 1.00 92.25 73 ARG A N 1
ATOM 555 C CA . ARG A 1 73 ? -1.977 5.443 3.587 1.00 92.25 73 ARG A CA 1
ATOM 556 C C . ARG A 1 73 ? -1.209 4.832 4.752 1.00 92.25 73 ARG A C 1
ATOM 558 O O . ARG A 1 73 ? -1.805 4.418 5.743 1.00 92.25 73 ARG A O 1
ATOM 565 N N . ARG A 1 74 ? 0.125 4.829 4.696 1.00 90.06 74 ARG A N 1
ATOM 566 C CA . ARG A 1 74 ? 0.964 4.364 5.811 1.00 90.06 74 ARG A CA 1
ATOM 567 C C . ARG A 1 74 ? 0.874 5.275 7.041 1.00 90.06 74 ARG A C 1
ATOM 569 O O . ARG A 1 74 ? 1.077 4.806 8.162 1.00 90.06 74 ARG A O 1
ATOM 576 N N . ILE A 1 75 ? 0.625 6.572 6.865 1.00 91.31 75 ILE A N 1
ATOM 577 C CA . ILE A 1 75 ? 0.389 7.502 7.978 1.00 91.31 75 ILE A CA 1
ATOM 578 C C . ILE A 1 75 ? -0.994 7.242 8.578 1.00 91.31 75 ILE A C 1
ATOM 580 O O . ILE A 1 75 ? -1.068 6.972 9.773 1.00 91.31 75 ILE A O 1
ATOM 584 N N . GLU A 1 76 ? -2.039 7.218 7.749 1.00 92.00 76 GLU A N 1
ATOM 585 C CA . GLU A 1 76 ? -3.430 6.973 8.171 1.00 92.00 76 GLU A CA 1
ATOM 586 C C . GLU A 1 76 ? -3.625 5.617 8.872 1.00 92.00 76 GLU A C 1
ATOM 588 O O . GLU A 1 76 ? -4.487 5.446 9.737 1.00 92.00 76 GLU A O 1
ATOM 593 N N . TRP A 1 77 ? -2.841 4.610 8.487 1.00 90.50 77 TRP A N 1
ATOM 594 C CA . TRP A 1 77 ? -2.855 3.322 9.165 1.00 90.50 77 TRP A CA 1
ATOM 595 C C . TRP A 1 77 ? -2.183 3.415 10.538 1.00 90.50 77 TRP A C 1
ATOM 597 O O . TRP A 1 77 ? -2.789 3.049 11.546 1.00 90.50 77 TRP A O 1
ATOM 607 N N . ARG A 1 78 ? -0.953 3.947 10.611 1.00 88.94 78 ARG A N 1
ATOM 608 C CA . ARG A 1 78 ? -0.211 4.063 11.881 1.00 88.94 78 ARG A CA 1
ATOM 609 C C . ARG A 1 78 ? -0.927 4.931 12.900 1.00 88.94 78 ARG A C 1
ATOM 611 O O . ARG A 1 78 ? -0.817 4.683 14.096 1.00 88.94 78 ARG A O 1
ATOM 618 N N . ASP A 1 79 ? -1.627 5.946 12.428 1.00 92.38 79 ASP A N 1
ATOM 619 C CA . ASP A 1 79 ? -2.321 6.897 13.268 1.00 92.38 79 ASP A CA 1
ATOM 620 C C . ASP A 1 79 ? -3.748 6.423 13.629 1.00 92.38 79 ASP A C 1
ATOM 622 O O . ASP A 1 79 ? -4.458 7.118 14.346 1.00 92.38 79 ASP A O 1
ATOM 626 N N . LEU A 1 80 ? -4.152 5.219 13.213 1.00 95.12 80 LEU A N 1
ATOM 627 C CA . LEU A 1 80 ? -5.461 4.613 13.482 1.00 95.12 80 LEU A CA 1
ATOM 628 C C . LEU A 1 80 ? -6.655 5.341 12.841 1.00 95.12 80 LEU A C 1
ATOM 630 O O . LEU A 1 80 ? -7.798 5.020 13.171 1.00 95.12 80 LEU A O 1
ATOM 634 N N . SER A 1 81 ? -6.442 6.260 11.895 1.00 95.38 81 SER A N 1
ATOM 635 C CA . SER A 1 81 ? -7.537 6.920 11.169 1.00 95.38 81 SER A CA 1
ATOM 636 C C . SER A 1 81 ? -8.363 5.929 10.352 1.00 95.38 81 SER A C 1
ATOM 638 O O . SER A 1 81 ? -9.593 6.013 10.337 1.00 95.38 81 SER A O 1
ATOM 640 N N . VAL A 1 82 ? -7.717 4.930 9.738 1.00 95.88 82 VAL A N 1
ATOM 641 C CA . VAL A 1 82 ? -8.436 3.868 9.011 1.00 95.88 82 VAL A CA 1
ATOM 642 C C . VAL A 1 82 ? -9.322 3.060 9.967 1.00 95.88 82 VAL A C 1
ATOM 644 O O . VAL A 1 82 ? -10.489 2.803 9.670 1.00 95.88 82 VAL A O 1
ATOM 647 N N . LEU A 1 83 ? -8.800 2.714 11.149 1.00 96.94 83 LEU A N 1
ATOM 648 C CA . LEU A 1 83 ? -9.555 1.995 12.177 1.00 96.94 83 LEU A CA 1
ATOM 649 C C . LEU A 1 83 ? -10.733 2.828 12.697 1.00 96.94 83 LEU A C 1
ATOM 651 O O . LEU A 1 83 ? -11.837 2.304 12.822 1.00 96.94 83 LEU A O 1
ATOM 655 N N . ALA A 1 84 ? -10.528 4.120 12.953 1.00 96.69 84 ALA A N 1
ATOM 656 C CA . ALA A 1 84 ? -11.598 5.029 13.353 1.00 96.69 84 ALA A CA 1
ATOM 657 C C . ALA A 1 84 ? -12.737 5.047 12.320 1.00 96.69 84 ALA A C 1
ATOM 659 O O . ALA A 1 84 ? -13.901 4.900 12.694 1.00 96.69 84 ALA A O 1
ATOM 660 N N . GLY A 1 85 ? -12.409 5.116 11.025 1.00 96.69 85 GLY A N 1
ATOM 661 C CA . GLY A 1 85 ? -13.395 5.033 9.945 1.00 96.69 85 GLY A CA 1
ATOM 662 C C . GLY A 1 85 ? -14.163 3.705 9.922 1.00 96.69 85 GLY A C 1
ATOM 663 O O . GLY A 1 85 ? -15.382 3.700 9.753 1.00 96.69 85 GLY A O 1
ATOM 664 N N . VAL A 1 86 ? -13.480 2.577 10.149 1.00 97.00 86 VAL A N 1
ATOM 665 C CA . VAL A 1 86 ? -14.113 1.246 10.247 1.00 97.00 86 VAL A CA 1
ATOM 666 C C . VAL A 1 86 ? -15.076 1.171 11.432 1.00 97.00 86 VAL A C 1
ATOM 668 O O . VAL A 1 86 ? -16.200 0.688 11.290 1.00 97.00 86 VAL A O 1
ATOM 671 N N . LEU A 1 87 ? -14.662 1.672 12.595 1.00 96.88 87 LEU A N 1
ATOM 672 C CA . LEU A 1 87 ? -15.475 1.674 13.811 1.00 96.88 87 LEU A CA 1
ATOM 673 C C . LEU A 1 87 ? -16.687 2.594 13.669 1.00 96.88 87 LEU A C 1
ATOM 675 O O . LEU A 1 87 ? -17.793 2.197 14.031 1.00 96.88 87 LEU A O 1
ATOM 679 N N . GLN A 1 88 ? -16.507 3.777 13.083 1.00 95.62 88 GLN A N 1
ATOM 680 C CA . GLN A 1 88 ? -17.600 4.696 12.784 1.00 95.62 88 GLN A CA 1
ATOM 681 C C . GLN A 1 88 ? -18.613 4.063 11.828 1.00 95.62 88 GLN A C 1
ATOM 683 O O . GLN A 1 88 ? -19.810 4.093 12.101 1.00 95.62 88 GLN A O 1
ATOM 688 N N . ALA A 1 89 ? -18.154 3.447 10.736 1.00 95.19 89 ALA A N 1
ATOM 689 C CA . ALA A 1 89 ? -19.041 2.783 9.785 1.00 95.19 89 ALA A CA 1
ATOM 690 C C . ALA A 1 89 ? -19.806 1.616 10.431 1.00 95.19 89 ALA A C 1
ATOM 692 O O . ALA A 1 89 ? -20.996 1.435 10.177 1.00 95.19 89 ALA A O 1
ATOM 693 N N . ARG A 1 90 ? -19.143 0.840 11.294 1.00 95.38 90 ARG A N 1
ATOM 694 C CA . ARG A 1 90 ? -19.743 -0.327 11.952 1.00 95.38 90 ARG A CA 1
ATOM 695 C C . ARG A 1 90 ? -20.740 0.048 13.045 1.00 95.38 90 ARG A C 1
ATOM 697 O O . ARG A 1 90 ? -21.828 -0.514 13.090 1.00 95.38 90 ARG A O 1
ATOM 704 N N . TYR A 1 91 ? -20.355 0.955 13.934 1.00 95.31 91 TYR A N 1
ATOM 705 C CA . TYR A 1 91 ? -21.090 1.246 15.167 1.00 95.31 91 TYR A CA 1
ATOM 706 C C . TYR A 1 91 ? -21.890 2.548 15.104 1.00 95.31 91 TYR A C 1
ATOM 708 O O . TYR A 1 91 ? -22.608 2.855 16.049 1.00 95.31 91 TYR A O 1
ATOM 716 N N . GLN A 1 92 ? -21.794 3.296 13.998 1.00 94.31 92 GLN A N 1
ATOM 717 C CA . GLN A 1 92 ? -22.506 4.560 13.778 1.00 94.31 92 GLN A CA 1
ATOM 718 C C . GLN A 1 92 ? -22.233 5.597 14.883 1.00 94.31 92 GLN A C 1
ATOM 720 O O . GLN A 1 92 ? -23.099 6.393 15.240 1.00 94.31 92 GLN A O 1
ATOM 725 N N . ILE A 1 93 ? -21.007 5.592 15.415 1.00 92.88 93 ILE A N 1
ATOM 726 C CA . ILE A 1 93 ? -20.527 6.531 16.436 1.00 92.88 93 ILE A CA 1
ATOM 727 C C . ILE A 1 93 ? -19.372 7.377 15.903 1.00 92.88 93 ILE A C 1
ATOM 729 O O . ILE A 1 93 ? -18.576 6.922 15.083 1.00 92.88 93 ILE A O 1
ATOM 733 N N . ALA A 1 94 ? -19.257 8.612 16.387 1.00 90.56 94 ALA A N 1
ATOM 734 C CA . ALA A 1 94 ? -18.099 9.449 16.102 1.00 90.56 94 ALA A CA 1
ATOM 735 C C . ALA A 1 94 ? -16.911 8.989 16.962 1.00 90.56 94 ALA A C 1
ATOM 737 O O . ALA A 1 94 ? -16.939 9.125 18.183 1.00 90.56 94 ALA A O 1
ATOM 738 N N . VAL A 1 95 ? -15.871 8.455 16.320 1.00 92.25 95 VAL A N 1
ATOM 739 C CA . VAL A 1 95 ? -14.637 8.008 16.980 1.00 92.25 95 VAL A CA 1
ATOM 740 C C . VAL A 1 95 ? -13.471 8.791 16.399 1.00 92.25 95 VAL A C 1
ATOM 742 O O . VAL A 1 95 ? -13.208 8.717 15.202 1.00 92.25 95 VAL A O 1
ATOM 745 N N . ALA A 1 96 ? -12.771 9.553 17.239 1.00 93.44 96 ALA A N 1
ATOM 746 C CA . ALA A 1 96 ? -11.564 10.259 16.825 1.00 93.44 96 ALA A CA 1
ATOM 747 C C . ALA A 1 96 ? -10.348 9.325 16.897 1.00 93.44 96 ALA A C 1
ATOM 749 O O . ALA A 1 96 ? -10.191 8.578 17.860 1.00 93.44 96 ALA A O 1
ATOM 750 N N . ALA A 1 97 ? -9.441 9.409 15.923 1.00 93.81 97 ALA A N 1
ATOM 751 C CA . ALA A 1 97 ? -8.210 8.619 15.933 1.00 93.81 97 ALA A CA 1
ATOM 752 C C . ALA A 1 97 ? -7.341 8.898 17.179 1.00 93.81 97 ALA A C 1
ATOM 754 O O . ALA A 1 97 ? -6.764 7.973 17.747 1.00 93.81 97 ALA A O 1
ATOM 755 N N . ASP A 1 98 ? -7.322 10.145 17.667 1.00 94.56 98 ASP A N 1
ATOM 756 C CA . ASP A 1 98 ? -6.632 10.522 18.910 1.00 94.56 98 ASP A CA 1
ATOM 757 C C . ASP A 1 98 ? -7.152 9.779 20.137 1.00 94.56 98 ASP A C 1
ATOM 759 O O . ASP A 1 98 ? -6.364 9.407 21.000 1.00 94.56 98 ASP A O 1
ATOM 763 N N . GLU A 1 99 ? -8.458 9.509 20.207 1.00 94.62 99 GLU A N 1
ATOM 764 C CA . GLU A 1 99 ? -9.023 8.697 21.283 1.00 94.62 99 GLU A CA 1
ATOM 765 C C . GLU A 1 99 ? -8.448 7.279 21.243 1.00 94.62 99 GLU A C 1
ATOM 767 O O . GLU A 1 99 ? -7.989 6.768 22.266 1.00 94.62 99 GLU A O 1
ATOM 772 N N . LEU A 1 100 ? -8.404 6.669 20.055 1.00 95.25 100 LEU A N 1
ATOM 773 C CA . LEU A 1 100 ? -7.917 5.301 19.876 1.00 95.25 100 LEU A CA 1
ATOM 774 C C . LEU A 1 100 ? -6.443 5.156 20.260 1.00 95.25 100 LEU A C 1
ATOM 776 O O . LEU A 1 100 ? -6.062 4.147 20.848 1.00 95.25 100 LEU A O 1
ATOM 780 N N . ARG A 1 101 ? -5.626 6.182 20.000 1.00 93.94 101 ARG A N 1
ATOM 781 C CA . ARG A 1 101 ? -4.200 6.212 20.375 1.00 93.94 101 ARG A CA 1
ATOM 782 C C . ARG A 1 101 ? -3.972 6.213 21.888 1.00 93.94 101 ARG A C 1
ATOM 784 O O . ARG A 1 101 ? -2.875 5.884 22.328 1.00 93.94 101 ARG A O 1
ATOM 791 N N . THR A 1 102 ? -4.978 6.569 22.692 1.00 94.38 102 THR A N 1
ATOM 792 C CA . THR A 1 102 ? -4.873 6.508 24.162 1.00 94.38 102 THR A CA 1
ATOM 793 C C . THR A 1 102 ? -5.131 5.109 24.728 1.00 94.38 102 THR A C 1
ATOM 795 O O . THR A 1 102 ? -4.896 4.876 25.915 1.00 94.38 102 THR A O 1
ATOM 798 N N . VAL A 1 103 ? -5.612 4.169 23.907 1.00 96.06 103 VAL A N 1
ATOM 799 C CA . VAL A 1 103 ? -5.990 2.824 24.349 1.00 96.06 103 VAL A CA 1
ATOM 800 C C . VAL A 1 103 ? -4.760 1.925 24.479 1.00 96.06 103 VAL A C 1
ATOM 802 O O . VAL A 1 103 ? -3.974 1.776 23.547 1.00 96.06 103 VAL A O 1
ATOM 805 N N . SER A 1 104 ? -4.627 1.271 25.637 1.00 93.94 104 SER A N 1
ATOM 806 C CA . SER A 1 104 ? -3.579 0.286 25.912 1.00 93.94 104 SER A CA 1
ATOM 807 C C . SER A 1 104 ? -4.184 -1.010 26.474 1.00 93.94 104 SER A C 1
ATOM 809 O O . SER A 1 104 ? -5.012 -0.932 27.387 1.00 93.94 104 SER A O 1
ATOM 811 N N . PRO A 1 105 ? -3.789 -2.196 25.969 1.00 94.50 105 PRO A N 1
ATOM 812 C CA . PRO A 1 105 ? -2.857 -2.414 24.853 1.00 94.50 105 PRO A CA 1
ATOM 813 C C . PRO A 1 105 ? -3.458 -1.998 23.496 1.00 94.50 105 PRO A C 1
ATOM 815 O O . PRO A 1 105 ? -4.677 -1.986 23.345 1.00 94.50 105 PRO A O 1
ATOM 818 N N . ALA A 1 106 ? -2.617 -1.698 22.499 1.00 93.12 106 ALA A N 1
ATOM 819 C CA . ALA A 1 106 ? -3.034 -1.282 21.150 1.00 93.12 106 ALA A CA 1
ATOM 820 C C . ALA A 1 106 ? -3.596 -2.458 20.323 1.00 93.12 106 ALA A C 1
ATOM 822 O O . ALA A 1 106 ? -3.021 -2.895 19.328 1.00 93.12 106 ALA A O 1
ATOM 823 N N . THR A 1 107 ? -4.726 -2.993 20.774 1.00 95.94 107 THR A N 1
ATOM 824 C CA . THR A 1 107 ? -5.422 -4.154 20.208 1.00 95.94 107 THR A CA 1
ATOM 825 C C . THR A 1 107 ? -6.867 -3.791 19.906 1.00 95.94 107 THR A C 1
ATOM 827 O O . THR A 1 107 ? -7.451 -2.923 20.564 1.00 95.94 107 THR A O 1
ATOM 830 N N . VAL A 1 108 ? -7.481 -4.482 18.944 1.00 95.94 108 VAL A N 1
ATOM 831 C CA . VAL A 1 108 ? -8.903 -4.277 18.636 1.00 95.94 108 VAL A CA 1
ATOM 832 C C . VAL A 1 108 ? -9.776 -4.610 19.846 1.00 95.94 108 VAL A C 1
ATOM 834 O O . VAL A 1 108 ? -10.675 -3.835 20.168 1.00 95.94 108 VAL A O 1
ATOM 837 N N . GLY A 1 109 ? -9.492 -5.691 20.577 1.00 96.06 109 GLY A N 1
ATOM 838 C CA . GLY A 1 109 ? -10.220 -6.039 21.797 1.00 96.06 109 GLY A CA 1
ATOM 839 C C . GLY A 1 109 ? -10.230 -4.929 22.857 1.00 96.06 109 GLY A C 1
ATOM 840 O O . GLY A 1 109 ? -11.288 -4.635 23.424 1.00 96.06 109 GLY A O 1
ATOM 841 N N . ALA A 1 110 ? -9.089 -4.273 23.097 1.00 96.75 110 ALA A N 1
ATOM 842 C CA . ALA A 1 110 ? -9.000 -3.149 24.031 1.00 96.75 110 ALA A CA 1
ATOM 843 C C . ALA A 1 110 ? -9.734 -1.904 23.512 1.00 96.75 110 ALA A C 1
ATOM 845 O O . ALA A 1 110 ? -10.436 -1.244 24.279 1.00 96.75 110 ALA A O 1
ATOM 846 N N . VAL A 1 111 ? -9.636 -1.616 22.210 1.00 97.12 111 VAL A N 1
ATOM 847 C CA . VAL A 1 111 ? -10.381 -0.521 21.572 1.00 97.12 111 VAL A CA 1
ATOM 848 C C . VAL A 1 111 ? -11.886 -0.734 21.723 1.00 97.12 111 VAL A C 1
ATOM 850 O O . VAL A 1 111 ? -12.594 0.164 22.170 1.00 97.12 111 VAL A O 1
ATOM 853 N N . LEU A 1 112 ? -12.386 -1.938 21.446 1.00 96.69 112 LEU A N 1
ATOM 854 C CA . LEU A 1 112 ? -13.803 -2.263 21.614 1.00 96.69 112 LEU A CA 1
ATOM 855 C C . LEU A 1 112 ? -14.256 -2.160 23.076 1.00 96.69 112 LEU A C 1
ATOM 857 O O . LEU A 1 112 ? -15.372 -1.715 23.340 1.00 96.69 112 LEU A O 1
ATOM 861 N N . ALA A 1 113 ? -13.405 -2.534 24.035 1.00 96.31 113 ALA A N 1
ATOM 862 C CA . ALA A 1 113 ? -13.692 -2.342 25.455 1.00 96.31 113 ALA A CA 1
ATOM 863 C C . ALA A 1 113 ? -13.768 -0.850 25.831 1.00 96.31 113 ALA A C 1
ATOM 865 O O . ALA A 1 113 ? -14.684 -0.452 26.552 1.00 96.31 113 ALA A O 1
ATOM 866 N N . HIS A 1 114 ? -12.856 -0.025 25.305 1.00 96.31 114 HIS A N 1
ATOM 867 C CA . HIS A 1 114 ? -12.878 1.426 25.494 1.00 96.31 114 HIS A CA 1
ATOM 868 C C . HIS A 1 114 ? -14.167 2.043 24.941 1.00 96.31 114 HIS A C 1
ATOM 870 O O . HIS A 1 114 ? -14.842 2.798 25.640 1.00 96.31 114 HIS A O 1
ATOM 876 N N . LEU A 1 115 ? -14.555 1.667 23.719 1.00 95.88 115 LEU A N 1
ATOM 877 C CA . LEU A 1 115 ? -15.776 2.168 23.090 1.00 95.88 115 LEU A CA 1
ATOM 878 C C . LEU A 1 115 ? -17.044 1.738 23.833 1.00 95.88 115 LEU A C 1
ATOM 880 O O . LEU A 1 115 ? -17.969 2.535 23.973 1.00 95.88 115 LEU A O 1
ATOM 884 N N . ALA A 1 116 ? -17.085 0.509 24.352 1.00 95.44 116 ALA A N 1
ATOM 885 C CA . ALA A 1 116 ? -18.201 0.046 25.171 1.00 95.44 116 ALA A CA 1
ATOM 886 C C . ALA A 1 116 ? -18.351 0.881 26.451 1.00 95.44 116 ALA A C 1
ATOM 888 O O . ALA A 1 116 ? -19.458 1.292 26.793 1.00 95.44 116 ALA A O 1
ATOM 889 N N . ALA A 1 117 ? -17.239 1.179 27.129 1.00 95.38 117 ALA A N 1
ATOM 890 C CA . ALA A 1 117 ? -17.246 1.958 28.363 1.00 95.38 117 ALA A CA 1
ATOM 891 C C . ALA A 1 117 ? -17.578 3.442 28.137 1.00 95.38 117 ALA A C 1
ATOM 893 O O . ALA A 1 117 ? -18.319 4.030 28.922 1.00 95.38 117 ALA A O 1
ATOM 894 N N . LYS A 1 118 ? -17.030 4.055 27.081 1.00 94.88 118 LYS A N 1
ATOM 895 C CA . LYS A 1 118 ? -17.143 5.501 26.835 1.00 94.88 118 LYS A CA 1
ATOM 896 C C . LYS A 1 118 ? -18.376 5.889 26.021 1.00 94.88 118 LYS A C 1
ATOM 898 O O . LYS A 1 118 ? -18.995 6.909 26.309 1.00 94.88 118 LYS A O 1
ATOM 903 N N . HIS A 1 119 ? -18.725 5.086 25.018 1.00 93.62 119 HIS A N 1
ATOM 904 C CA . HIS A 1 119 ? -19.777 5.395 24.040 1.00 93.62 119 HIS A CA 1
ATOM 905 C C . HIS A 1 119 ? -20.980 4.448 24.124 1.00 93.62 119 HIS A C 1
ATOM 907 O O . HIS A 1 119 ? -21.915 4.583 23.342 1.00 93.62 119 HIS A O 1
ATOM 913 N N . GLY A 1 120 ? -20.979 3.484 25.053 1.00 92.75 120 GLY A N 1
ATOM 914 C CA . GLY A 1 120 ? -22.097 2.552 25.242 1.00 92.75 120 GLY A CA 1
ATOM 915 C C . GLY A 1 120 ? -22.263 1.529 24.114 1.00 92.75 120 GLY A C 1
ATOM 916 O O . GLY A 1 120 ? -23.351 0.985 23.934 1.00 92.75 120 GLY A O 1
ATOM 917 N N . VAL A 1 121 ? -21.207 1.266 23.336 1.00 92.31 121 VAL A N 1
ATOM 918 C CA . VAL A 1 121 ? -21.237 0.290 22.237 1.00 92.31 121 VAL A CA 1
ATOM 919 C C . VAL A 1 121 ? -21.470 -1.126 22.773 1.00 92.31 121 VAL A C 1
ATOM 921 O O . VAL A 1 121 ? -20.702 -1.630 23.593 1.00 92.31 121 VAL A O 1
ATOM 924 N N . ALA A 1 122 ? -22.511 -1.795 22.272 1.00 90.94 122 ALA A N 1
ATOM 925 C CA . ALA A 1 122 ? -22.764 -3.199 22.574 1.00 90.94 122 ALA A CA 1
ATOM 926 C C . ALA A 1 122 ? -21.718 -4.091 21.888 1.00 90.94 122 ALA A C 1
ATOM 928 O O . ALA A 1 122 ? -21.482 -3.966 20.687 1.00 90.94 122 ALA A O 1
ATOM 929 N N . ARG A 1 123 ? -21.112 -5.007 22.651 1.00 91.62 123 ARG A N 1
ATOM 930 C CA . ARG A 1 123 ? -20.130 -5.972 22.140 1.00 91.62 123 ARG A CA 1
ATOM 931 C C . ARG A 1 123 ? -20.784 -7.324 21.896 1.00 91.62 123 ARG A C 1
ATOM 933 O O . ARG A 1 123 ? -21.443 -7.859 22.787 1.00 91.62 123 ARG A O 1
ATOM 940 N N . ALA A 1 124 ? -20.538 -7.895 20.725 1.00 92.62 124 ALA A N 1
ATOM 941 C CA . ALA A 1 124 ? -20.921 -9.256 20.377 1.00 92.62 124 ALA A CA 1
ATOM 942 C C . ALA A 1 124 ? -19.693 -10.173 20.254 1.00 92.62 124 ALA A C 1
ATOM 944 O O . ALA A 1 124 ? -18.567 -9.730 20.009 1.00 92.62 124 ALA A O 1
ATOM 945 N N . ALA A 1 125 ? -19.915 -11.480 20.404 1.00 92.00 125 ALA A N 1
ATOM 946 C CA . ALA A 1 125 ? -18.897 -12.471 20.075 1.00 92.00 125 ALA A CA 1
ATOM 947 C C . ALA A 1 125 ? -18.543 -12.367 18.581 1.00 92.00 125 ALA A C 1
ATOM 949 O O . ALA A 1 125 ? -19.436 -12.318 17.737 1.00 92.00 125 ALA A O 1
ATOM 950 N N . GLY A 1 126 ? -17.250 -12.327 18.256 1.00 94.31 126 GLY A N 1
ATOM 951 C CA . GLY A 1 126 ? -16.775 -12.180 16.876 1.00 94.31 126 GLY A CA 1
ATOM 952 C C . GLY A 1 126 ? -16.551 -10.736 16.409 1.00 94.31 126 GLY A C 1
ATOM 953 O O . GLY A 1 126 ? -16.039 -10.536 15.309 1.00 94.31 126 GLY A O 1
ATOM 954 N N . ASP A 1 127 ? -16.901 -9.724 17.215 1.00 95.06 127 ASP A N 1
ATOM 955 C CA . ASP A 1 127 ? -16.719 -8.315 16.830 1.00 95.06 127 ASP A CA 1
ATOM 956 C C . ASP A 1 127 ? -15.260 -7.961 16.546 1.00 95.06 127 ASP A C 1
ATOM 958 O O . ASP A 1 127 ? -14.979 -7.208 15.617 1.00 95.06 127 ASP A O 1
ATOM 962 N N . GLU A 1 128 ? -14.332 -8.516 17.321 1.00 95.44 128 GLU A N 1
ATOM 963 C CA . GLU A 1 128 ? -12.904 -8.272 17.146 1.00 95.44 128 GLU A CA 1
ATOM 964 C C . GLU A 1 128 ? -12.418 -8.752 15.776 1.00 95.44 128 GLU A C 1
ATOM 966 O O . GLU A 1 128 ? -11.869 -7.962 15.010 1.00 95.44 128 GLU A O 1
ATOM 971 N N . GLN A 1 129 ? -12.718 -10.002 15.417 1.00 95.06 129 GLN A N 1
ATOM 972 C CA . GLN A 1 129 ? -12.371 -10.570 14.114 1.00 95.06 129 GLN A CA 1
ATOM 973 C C . GLN A 1 129 ? -13.047 -9.804 12.973 1.00 95.06 129 GLN A C 1
ATOM 975 O O . GLN A 1 129 ? -12.428 -9.547 11.942 1.00 95.06 129 GLN A O 1
ATOM 980 N N . ALA A 1 130 ? -14.309 -9.403 13.152 1.00 96.25 130 ALA A N 1
ATOM 981 C CA . ALA A 1 130 ? -15.038 -8.634 12.150 1.00 96.25 130 ALA A CA 1
ATOM 982 C C . ALA A 1 130 ? -14.420 -7.245 11.920 1.00 96.25 130 ALA A C 1
ATOM 984 O O . ALA A 1 130 ? -14.308 -6.807 10.775 1.00 96.25 130 ALA A O 1
ATOM 985 N N . VAL A 1 131 ? -13.996 -6.558 12.986 1.00 97.31 131 VAL A N 1
ATOM 986 C CA . VAL A 1 131 ? -13.340 -5.246 12.892 1.00 97.31 131 VAL A CA 1
ATOM 987 C C . VAL A 1 131 ? -11.950 -5.364 12.280 1.00 97.31 131 VAL A C 1
ATOM 989 O O . VAL A 1 131 ? -11.636 -4.582 11.386 1.00 97.31 131 VAL A O 1
ATOM 992 N N . VAL A 1 132 ? -11.136 -6.342 12.694 1.00 97.31 132 VAL A N 1
ATOM 993 C CA . VAL A 1 132 ? -9.821 -6.583 12.075 1.00 97.31 132 VAL A CA 1
ATOM 994 C C . VAL A 1 132 ? -9.980 -6.871 10.587 1.00 97.31 132 VAL A C 1
ATOM 996 O O . VAL A 1 132 ? -9.281 -6.283 9.765 1.00 97.31 132 VAL A O 1
ATOM 999 N N . ARG A 1 133 ? -10.919 -7.746 10.221 1.00 96.94 133 ARG A N 1
ATOM 1000 C CA . ARG A 1 133 ? -11.178 -8.082 8.822 1.00 96.94 133 ARG A CA 1
ATOM 1001 C C . ARG A 1 133 ? -11.571 -6.850 8.011 1.00 96.94 133 ARG A C 1
ATOM 1003 O O . ARG A 1 133 ? -10.971 -6.609 6.969 1.00 96.94 133 ARG A O 1
ATOM 1010 N N . ALA A 1 134 ? -12.513 -6.049 8.507 1.00 97.38 134 ALA A N 1
ATOM 1011 C CA . ALA A 1 134 ? -12.931 -4.816 7.843 1.00 97.38 134 ALA A CA 1
ATOM 1012 C C . ALA A 1 134 ? -11.785 -3.793 7.736 1.00 97.38 134 ALA A C 1
ATOM 1014 O O . ALA A 1 134 ? -11.662 -3.108 6.722 1.00 97.38 134 ALA A O 1
ATOM 1015 N N . LEU A 1 135 ? -10.918 -3.713 8.752 1.00 97.00 135 LEU A N 1
ATOM 1016 C CA . LEU A 1 135 ? -9.705 -2.896 8.724 1.00 97.00 135 LEU A CA 1
ATOM 1017 C C . LEU A 1 135 ? -8.750 -3.348 7.618 1.00 97.00 135 LEU A C 1
ATOM 1019 O O . LEU A 1 135 ? -8.311 -2.524 6.821 1.00 97.00 135 LEU A O 1
ATOM 1023 N N . VAL A 1 136 ? -8.463 -4.645 7.530 1.00 96.25 136 VAL A N 1
ATOM 1024 C CA . VAL A 1 136 ? -7.597 -5.206 6.487 1.00 96.25 136 VAL A CA 1
ATOM 1025 C C . VAL A 1 136 ? -8.189 -4.997 5.097 1.00 96.25 136 VAL A C 1
ATOM 1027 O O . VAL A 1 136 ? -7.486 -4.537 4.202 1.00 96.25 136 VAL A O 1
ATOM 1030 N N . GLU A 1 137 ? -9.474 -5.298 4.910 1.00 95.81 137 GLU A N 1
ATOM 1031 C CA . GLU A 1 137 ? -10.173 -5.093 3.638 1.00 95.81 137 GLU A CA 1
ATOM 1032 C C . GLU A 1 137 ? -10.099 -3.625 3.205 1.00 95.81 137 GLU A C 1
ATOM 1034 O O . GLU A 1 137 ? -9.815 -3.341 2.039 1.00 95.81 137 GLU A O 1
ATOM 1039 N N . ARG A 1 138 ? -10.263 -2.688 4.148 1.00 95.94 138 ARG A N 1
ATOM 1040 C CA . ARG A 1 138 ? -10.128 -1.260 3.867 1.00 95.94 138 ARG A CA 1
ATOM 1041 C C . ARG A 1 138 ? -8.698 -0.870 3.490 1.00 95.94 138 ARG A C 1
ATOM 1043 O O . ARG A 1 138 ? -8.521 -0.192 2.485 1.00 95.94 138 ARG A O 1
ATOM 1050 N N . ILE A 1 139 ? -7.692 -1.334 4.235 1.00 94.69 139 ILE A N 1
ATOM 1051 C CA . ILE A 1 139 ? -6.274 -1.078 3.929 1.00 94.69 139 ILE A CA 1
ATOM 1052 C C . ILE A 1 139 ? -5.926 -1.580 2.522 1.00 94.69 139 ILE A C 1
ATOM 1054 O O . ILE A 1 139 ? -5.328 -0.849 1.736 1.00 94.69 139 ILE A O 1
ATOM 1058 N N . LEU A 1 140 ? -6.317 -2.810 2.179 1.00 93.62 140 LEU A N 1
ATOM 1059 C CA . LEU A 1 140 ? -6.038 -3.386 0.861 1.00 93.62 140 LEU A CA 1
ATOM 1060 C C . LEU A 1 140 ? -6.764 -2.628 -0.256 1.00 93.62 140 LEU A C 1
ATOM 1062 O O . LEU A 1 140 ? -6.172 -2.389 -1.308 1.00 93.62 140 LEU A O 1
ATOM 1066 N N . ALA A 1 141 ? -8.011 -2.209 -0.029 1.00 93.44 141 ALA A N 1
ATOM 1067 C CA . ALA A 1 141 ? -8.757 -1.397 -0.986 1.00 93.44 141 ALA A C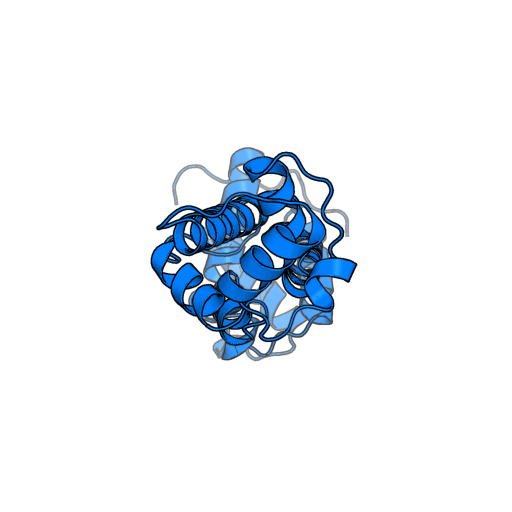A 1
ATOM 1068 C C . ALA A 1 141 ? -8.094 -0.030 -1.225 1.00 93.44 141 ALA A C 1
ATOM 1070 O O . ALA A 1 141 ? -7.951 0.389 -2.373 1.00 93.44 141 ALA A O 1
ATOM 1071 N N . ASP A 1 142 ? -7.631 0.632 -0.163 1.00 93.50 142 ASP A N 1
ATOM 1072 C CA . ASP A 1 142 ? -6.970 1.938 -0.250 1.00 93.50 142 ASP A CA 1
ATOM 1073 C C . ASP A 1 142 ? -5.589 1.851 -0.942 1.00 93.50 142 ASP A C 1
ATOM 1075 O O . ASP A 1 142 ? -5.114 2.835 -1.517 1.00 93.50 142 ASP A O 1
ATOM 1079 N N . LEU A 1 143 ? -4.955 0.671 -0.932 1.00 94.12 143 LEU A N 1
ATOM 1080 C CA . LEU A 1 143 ? -3.681 0.387 -1.607 1.00 94.12 143 LEU A CA 1
ATOM 1081 C C . LEU A 1 143 ? -3.834 -0.197 -3.022 1.00 94.12 143 LEU A C 1
ATOM 1083 O O . LEU A 1 143 ? -2.873 -0.175 -3.789 1.00 94.12 143 LEU A O 1
ATOM 1087 N N . ALA A 1 144 ? -5.021 -0.662 -3.414 1.00 92.31 144 ALA A N 1
ATOM 1088 C CA . ALA A 1 144 ? -5.292 -1.220 -4.741 1.00 92.31 144 ALA A CA 1
ATOM 1089 C C . ALA A 1 144 ? -4.892 -0.334 -5.948 1.00 92.31 144 ALA A C 1
ATOM 1091 O O . ALA A 1 144 ? -4.499 -0.897 -6.973 1.00 92.31 144 ALA A O 1
ATOM 1092 N N . PRO A 1 145 ? -4.963 1.016 -5.901 1.00 93.19 145 PRO A N 1
ATOM 1093 C CA . PRO A 1 145 ? -4.520 1.847 -7.024 1.00 93.19 145 PRO A CA 1
ATOM 1094 C C . PRO A 1 145 ? -2.993 2.018 -7.109 1.00 93.19 145 PRO A C 1
ATOM 1096 O O . PRO A 1 145 ? -2.516 2.731 -7.987 1.00 93.19 145 PRO A O 1
ATOM 1099 N N . THR A 1 146 ? -2.220 1.412 -6.207 1.00 95.00 146 THR A N 1
ATOM 1100 C CA . THR A 1 146 ? -0.759 1.561 -6.140 1.00 95.00 146 THR A CA 1
ATOM 1101 C C . THR A 1 146 ? -0.029 0.454 -6.915 1.00 95.00 146 THR A C 1
ATOM 1103 O O . THR A 1 146 ? -0.636 -0.564 -7.244 1.00 95.00 146 THR A O 1
ATOM 1106 N N . PRO A 1 147 ? 1.277 0.598 -7.209 1.00 95.00 147 PRO A N 1
ATOM 1107 C CA . PRO A 1 147 ? 2.082 -0.460 -7.827 1.00 95.00 147 PRO A CA 1
ATOM 1108 C C . PRO A 1 147 ? 2.480 -1.578 -6.849 1.00 95.00 147 PRO A C 1
ATOM 1110 O O . PRO A 1 147 ? 3.448 -2.282 -7.106 1.00 95.00 147 PRO A O 1
ATOM 1113 N N . LEU A 1 148 ? 1.801 -1.730 -5.708 1.00 95.06 148 LEU A N 1
ATOM 1114 C CA . LEU A 1 148 ? 2.035 -2.846 -4.794 1.00 95.06 148 LEU A CA 1
ATOM 1115 C C . LEU A 1 148 ? 1.414 -4.124 -5.364 1.00 95.06 148 LEU A C 1
ATOM 1117 O O . LEU A 1 148 ? 0.234 -4.141 -5.716 1.00 95.06 148 LEU A O 1
ATOM 1121 N N . ASP A 1 149 ? 2.178 -5.216 -5.395 1.00 94.31 149 ASP A N 1
ATOM 1122 C CA . ASP A 1 149 ? 1.623 -6.529 -5.725 1.00 94.31 149 ASP A CA 1
ATOM 1123 C C . ASP A 1 149 ? 0.900 -7.145 -4.515 1.00 94.31 149 ASP A C 1
ATOM 1125 O O . ASP A 1 149 ? 1.485 -7.770 -3.622 1.00 94.31 149 ASP A O 1
ATOM 1129 N N . LEU A 1 150 ? -0.412 -6.928 -4.476 1.00 91.19 150 LEU A N 1
ATOM 1130 C CA . LEU A 1 150 ? -1.288 -7.432 -3.420 1.00 91.19 150 LEU A CA 1
ATOM 1131 C C . LEU A 1 150 ? -1.859 -8.825 -3.734 1.00 91.19 150 LEU A C 1
ATOM 1133 O O . LEU A 1 150 ? -2.629 -9.347 -2.930 1.00 91.19 150 LEU A O 1
ATOM 1137 N N . SER A 1 151 ? -1.517 -9.433 -4.877 1.00 86.81 151 SER A N 1
ATOM 1138 C CA . SER A 1 151 ? -2.185 -10.647 -5.375 1.00 86.81 151 SER A CA 1
ATOM 1139 C C . SER A 1 151 ? -2.050 -11.859 -4.444 1.00 86.81 151 SER A C 1
ATOM 1141 O O . SER A 1 151 ? -2.990 -12.641 -4.308 1.00 86.81 151 SER A O 1
ATOM 1143 N N . ASP A 1 152 ? -0.924 -11.990 -3.744 1.00 84.19 152 ASP A N 1
ATOM 1144 C CA . ASP A 1 152 ? -0.658 -13.044 -2.757 1.00 84.19 152 ASP A CA 1
ATOM 1145 C C . ASP A 1 152 ? -0.741 -12.551 -1.293 1.00 84.19 152 ASP A C 1
ATOM 1147 O O . ASP A 1 152 ? -0.384 -13.282 -0.358 1.00 84.19 152 ASP A O 1
ATOM 1151 N N . LEU A 1 153 ? -1.215 -11.319 -1.055 1.00 89.69 153 LEU A N 1
ATOM 1152 C CA . LEU A 1 153 ? -1.486 -10.805 0.290 1.00 89.69 153 LEU A CA 1
ATOM 1153 C C . LEU A 1 153 ? -2.947 -11.062 0.670 1.00 89.69 153 LEU A C 1
ATOM 1155 O O . LEU A 1 153 ? -3.838 -10.264 0.390 1.00 89.69 153 LEU A O 1
ATOM 1159 N N . THR A 1 154 ? -3.199 -12.186 1.341 1.00 90.94 154 THR A N 1
ATOM 1160 C CA . THR A 1 154 ? -4.552 -12.524 1.797 1.00 90.94 154 THR A CA 1
ATOM 1161 C C . THR A 1 154 ? -4.981 -11.687 3.002 1.00 90.94 154 THR A C 1
ATOM 1163 O O . THR A 1 154 ? -4.159 -11.292 3.836 1.00 90.94 154 THR A O 1
ATOM 1166 N N . VAL A 1 155 ? -6.297 -11.491 3.136 1.00 92.62 155 VAL A N 1
ATOM 1167 C CA . VAL A 1 155 ? -6.906 -10.816 4.292 1.00 92.62 155 VAL A CA 1
ATOM 1168 C C . VAL A 1 155 ? -6.492 -11.497 5.598 1.00 92.62 155 VAL A C 1
ATOM 1170 O O . VAL A 1 155 ? -5.990 -10.836 6.501 1.00 92.62 155 VAL A O 1
ATOM 1173 N N . ASP A 1 156 ? -6.587 -12.828 5.662 1.00 92.75 156 ASP A N 1
ATOM 1174 C CA . ASP A 1 156 ? -6.214 -13.606 6.852 1.00 92.75 156 ASP A CA 1
ATOM 1175 C C . ASP A 1 156 ? -4.728 -13.468 7.207 1.00 92.75 156 ASP A C 1
ATOM 1177 O O . ASP A 1 156 ? -4.337 -13.516 8.374 1.00 92.75 156 ASP A O 1
ATOM 1181 N N . ARG A 1 157 ? -3.855 -13.297 6.206 1.00 92.75 157 ARG A N 1
ATOM 1182 C CA . ARG A 1 157 ? -2.427 -13.098 6.454 1.00 92.75 157 ARG A CA 1
ATOM 1183 C C . ARG A 1 157 ? -2.172 -11.757 7.124 1.00 92.75 157 ARG A C 1
ATOM 1185 O O . ARG A 1 157 ? -1.417 -11.735 8.091 1.00 92.75 157 ARG A O 1
ATOM 1192 N N . LEU A 1 158 ? -2.778 -10.676 6.631 1.00 93.44 158 LEU A N 1
ATOM 1193 C CA . LEU A 1 158 ? -2.580 -9.350 7.216 1.00 93.44 158 LEU A CA 1
ATOM 1194 C C . LEU A 1 158 ? -3.301 -9.206 8.566 1.00 93.44 158 LEU A C 1
ATOM 1196 O O . LEU A 1 158 ? -2.751 -8.609 9.491 1.00 93.44 158 LEU A O 1
ATOM 1200 N N . ALA A 1 159 ? -4.479 -9.822 8.702 1.00 94.62 159 ALA A N 1
ATOM 1201 C CA . ALA A 1 159 ? -5.269 -9.831 9.930 1.00 94.62 159 ALA A CA 1
ATOM 1202 C C . ALA A 1 159 ? -4.467 -10.354 11.124 1.00 94.62 159 ALA A C 1
ATOM 1204 O O . ALA A 1 159 ? -4.455 -9.710 12.166 1.00 94.62 159 ALA A O 1
ATOM 1205 N N . ARG A 1 160 ? -3.701 -11.439 10.948 1.00 94.06 160 ARG A N 1
ATOM 1206 C CA . ARG A 1 160 ? -2.874 -12.017 12.021 1.00 94.06 160 ARG A CA 1
ATOM 1207 C C . ARG A 1 160 ? -1.879 -11.036 12.643 1.00 94.06 160 ARG A C 1
ATOM 1209 O O . ARG A 1 160 ? -1.606 -11.139 13.834 1.00 94.06 160 ARG A O 1
ATOM 1216 N N . TYR A 1 161 ? -1.330 -10.101 11.867 1.00 93.31 161 TYR A N 1
ATOM 1217 C CA . TYR A 1 161 ? -0.437 -9.075 12.414 1.00 93.31 161 TYR A CA 1
ATOM 1218 C C . TYR A 1 161 ? -1.218 -8.025 13.217 1.00 93.31 161 TYR A C 1
ATOM 1220 O O . TYR A 1 161 ? -0.800 -7.626 14.302 1.00 93.31 161 TYR A O 1
ATOM 1228 N N . LEU A 1 162 ? -2.383 -7.616 12.707 1.00 93.00 162 LEU A N 1
ATOM 1229 C CA . LEU A 1 162 ? -3.226 -6.586 13.321 1.00 93.00 162 LEU A CA 1
ATOM 1230 C C . LEU A 1 162 ? -4.022 -7.068 14.537 1.00 93.00 162 LEU A C 1
ATOM 1232 O O . LEU A 1 162 ? -4.357 -6.259 15.399 1.00 93.00 162 LEU A O 1
ATOM 1236 N N . GLU A 1 163 ? -4.279 -8.371 14.643 1.00 91.94 163 GLU A N 1
ATOM 1237 C CA . GLU A 1 163 ? -4.817 -9.006 15.852 1.00 91.94 163 GLU A CA 1
ATOM 1238 C C . GLU A 1 163 ? -3.833 -8.915 17.020 1.00 91.94 163 GLU A C 1
ATOM 1240 O O . GLU A 1 163 ? -4.243 -8.748 18.166 1.00 91.94 163 GLU A O 1
ATOM 1245 N N . GLN A 1 164 ? -2.530 -9.001 16.740 1.00 89.88 164 GLN A N 1
ATOM 1246 C CA . GLN A 1 164 ? -1.495 -8.931 17.770 1.00 89.88 164 GLN A CA 1
ATOM 1247 C C . GLN A 1 164 ? -1.234 -7.491 18.206 1.00 89.88 164 GLN A C 1
ATOM 1249 O O . GLN A 1 164 ? -1.120 -7.212 19.400 1.00 89.88 164 GLN A O 1
ATOM 1254 N N . ASN A 1 165 ? -1.108 -6.580 17.239 1.00 92.56 165 ASN A N 1
ATOM 1255 C CA . ASN A 1 165 ? -0.827 -5.177 17.499 1.00 92.56 165 ASN A CA 1
ATOM 1256 C C . ASN A 1 165 ? -1.275 -4.306 16.318 1.00 92.56 165 ASN A C 1
ATOM 1258 O O . ASN A 1 165 ? -0.807 -4.472 15.190 1.00 92.56 165 ASN A O 1
ATOM 1262 N N . LEU A 1 166 ? -2.116 -3.310 16.596 1.00 91.94 166 LEU A N 1
ATOM 1263 C CA . LEU A 1 166 ? -2.595 -2.344 15.605 1.00 91.94 166 LEU A CA 1
ATOM 1264 C C . LEU A 1 166 ? -1.471 -1.500 14.981 1.00 91.94 166 LEU A C 1
ATOM 1266 O O . LEU A 1 166 ? -1.635 -0.989 13.875 1.00 91.94 166 LEU A O 1
ATOM 1270 N N . HIS A 1 167 ? -0.325 -1.390 15.657 1.00 89.38 167 HIS A N 1
ATOM 1271 C CA . HIS A 1 167 ? 0.872 -0.696 15.178 1.00 89.38 167 HIS A CA 1
ATOM 1272 C C . HIS A 1 167 ? 1.982 -1.652 14.707 1.00 89.38 167 HIS A C 1
ATOM 1274 O O . HIS A 1 167 ? 3.151 -1.268 14.719 1.00 89.38 167 HIS A O 1
ATOM 1280 N N . SER A 1 168 ? 1.655 -2.894 14.324 1.00 88.62 168 SER A N 1
ATOM 1281 C CA . SER A 1 168 ? 2.649 -3.885 13.883 1.00 88.62 168 SER A CA 1
ATOM 1282 C C . SER A 1 168 ? 3.529 -3.351 12.743 1.00 88.62 168 SER A C 1
ATOM 1284 O O . SER A 1 168 ? 3.061 -3.081 11.633 1.00 88.62 168 SER A O 1
ATOM 1286 N N . SER A 1 169 ? 4.832 -3.235 13.016 1.00 88.62 169 SER A N 1
ATOM 1287 C CA . SER A 1 169 ? 5.853 -2.918 12.014 1.00 88.62 169 SER A CA 1
ATOM 1288 C C . SER A 1 169 ? 5.956 -4.009 10.955 1.00 88.62 169 SER A C 1
ATOM 1290 O O . SER A 1 169 ? 6.175 -3.711 9.785 1.00 88.62 169 SER A O 1
ATOM 1292 N N . GLU A 1 170 ? 5.730 -5.258 11.348 1.00 90.56 170 GLU A N 1
ATOM 1293 C CA . GLU A 1 170 ? 5.746 -6.428 10.478 1.00 90.56 170 GLU A CA 1
ATOM 1294 C C . GLU A 1 170 ? 4.614 -6.363 9.448 1.00 90.56 170 GLU A C 1
ATOM 1296 O O . GLU A 1 170 ? 4.832 -6.675 8.279 1.00 90.56 170 GLU A O 1
ATOM 1301 N N . ALA A 1 171 ? 3.418 -5.904 9.840 1.00 92.06 171 ALA A N 1
ATOM 1302 C CA . ALA A 1 171 ? 2.313 -5.692 8.906 1.00 92.06 171 ALA A CA 1
ATOM 1303 C C . ALA A 1 171 ? 2.693 -4.682 7.812 1.00 92.06 171 ALA A C 1
ATOM 1305 O O . ALA A 1 171 ? 2.455 -4.918 6.625 1.00 92.06 171 ALA A O 1
ATOM 1306 N N . VAL A 1 172 ? 3.322 -3.573 8.213 1.00 90.31 172 VAL A N 1
ATOM 1307 C CA . VAL A 1 172 ? 3.809 -2.543 7.288 1.00 90.31 172 VAL A CA 1
ATOM 1308 C C . VAL A 1 172 ? 4.899 -3.106 6.382 1.00 90.31 172 VAL A C 1
ATOM 1310 O O . VAL A 1 172 ? 4.852 -2.900 5.172 1.00 90.31 172 VAL A O 1
ATOM 1313 N N . GLU A 1 173 ? 5.859 -3.840 6.936 1.00 90.50 173 GLU A N 1
ATOM 1314 C CA . GLU A 1 173 ? 6.958 -4.431 6.175 1.00 90.50 173 GLU A CA 1
ATOM 1315 C C . GLU A 1 173 ? 6.451 -5.434 5.130 1.00 90.50 173 GLU A C 1
ATOM 1317 O O . GLU A 1 173 ? 6.858 -5.383 3.970 1.00 90.50 173 GLU A O 1
ATOM 1322 N N . VAL A 1 174 ? 5.502 -6.302 5.498 1.00 92.12 174 VAL A N 1
ATOM 1323 C CA . VAL A 1 174 ? 4.887 -7.273 4.581 1.00 92.12 174 VAL A CA 1
ATOM 1324 C C . VAL A 1 174 ? 4.237 -6.585 3.386 1.00 92.12 174 VAL A C 1
ATOM 1326 O O . VAL A 1 174 ? 4.374 -7.086 2.269 1.00 92.12 174 VAL A O 1
ATOM 1329 N N . VAL A 1 175 ? 3.564 -5.453 3.607 1.00 93.00 175 VAL A N 1
ATOM 1330 C CA . VAL A 1 175 ? 2.971 -4.636 2.540 1.00 93.00 175 V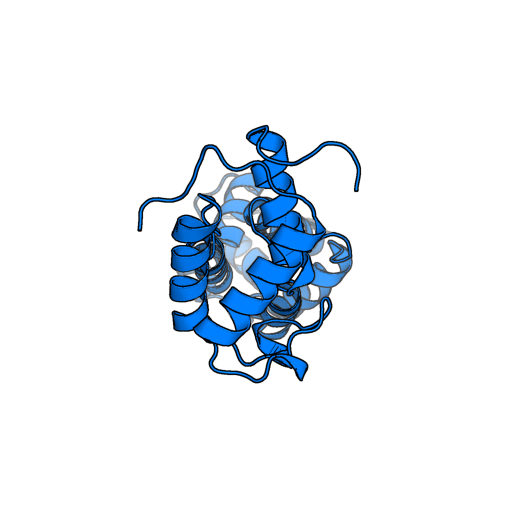AL A CA 1
ATOM 1331 C C . VAL A 1 175 ? 4.059 -3.960 1.706 1.00 93.00 175 VAL A C 1
ATOM 1333 O O . VAL A 1 175 ? 4.035 -4.057 0.483 1.00 93.00 175 VAL A O 1
ATOM 1336 N N . MET A 1 176 ? 5.046 -3.316 2.332 1.00 91.00 176 MET A N 1
ATOM 1337 C CA . MET A 1 176 ? 6.104 -2.593 1.611 1.00 91.00 176 MET A CA 1
ATOM 1338 C C . MET A 1 176 ? 6.991 -3.518 0.771 1.00 91.00 176 MET A C 1
ATOM 1340 O O . MET A 1 176 ? 7.421 -3.138 -0.316 1.00 91.00 176 MET A O 1
ATOM 1344 N N . ASN A 1 177 ? 7.192 -4.759 1.213 1.00 92.31 177 ASN A N 1
ATOM 1345 C CA . ASN A 1 177 ? 7.929 -5.784 0.474 1.00 92.31 177 ASN A CA 1
ATOM 1346 C C . ASN A 1 177 ? 7.223 -6.231 -0.818 1.00 92.31 177 ASN A C 1
ATOM 1348 O O . ASN A 1 177 ? 7.780 -7.028 -1.571 1.00 92.31 177 ASN A O 1
ATOM 1352 N N . ARG A 1 178 ? 6.012 -5.725 -1.092 1.00 94.62 178 ARG A N 1
ATOM 1353 C CA . ARG A 1 178 ? 5.281 -5.939 -2.351 1.00 94.62 178 ARG A CA 1
ATOM 1354 C C . ARG A 1 178 ? 5.578 -4.906 -3.419 1.00 94.62 178 ARG A C 1
ATOM 1356 O O . ARG A 1 178 ? 5.121 -5.055 -4.550 1.00 94.62 178 ARG A O 1
ATOM 1363 N N . LEU A 1 179 ? 6.338 -3.869 -3.081 1.00 95.31 179 LEU A N 1
ATOM 1364 C CA . LEU A 1 179 ? 6.847 -2.922 -4.057 1.00 95.31 179 LEU A CA 1
ATOM 1365 C C . LEU A 1 179 ? 8.108 -3.503 -4.700 1.00 95.31 179 LEU A C 1
ATOM 1367 O O . LEU A 1 179 ? 9.224 -3.244 -4.249 1.00 95.31 179 LEU A O 1
ATOM 1371 N N . THR A 1 180 ? 7.924 -4.336 -5.721 1.00 97.06 180 THR A N 1
ATOM 1372 C CA . THR A 1 180 ? 9.020 -4.966 -6.468 1.00 97.06 180 THR A CA 1
ATOM 1373 C C . THR A 1 180 ? 9.249 -4.286 -7.814 1.00 97.06 180 THR A C 1
ATOM 1375 O O . THR A 1 180 ? 8.391 -3.555 -8.319 1.00 97.06 180 THR A O 1
ATOM 1378 N N . VAL A 1 181 ? 10.398 -4.565 -8.434 1.00 97.38 181 VAL A N 1
ATOM 1379 C CA . VAL A 1 181 ? 10.703 -4.129 -9.810 1.00 97.38 181 VAL A CA 1
ATOM 1380 C C . VAL A 1 181 ? 9.608 -4.594 -10.783 1.00 97.38 181 VAL A C 1
ATOM 1382 O O . VAL A 1 181 ? 9.121 -3.816 -11.609 1.00 97.38 181 VAL A O 1
ATOM 1385 N N . ARG A 1 182 ? 9.162 -5.850 -10.651 1.00 97.19 182 ARG A N 1
ATOM 1386 C CA . ARG A 1 182 ? 8.042 -6.429 -11.407 1.00 97.19 182 ARG A CA 1
ATOM 1387 C C . ARG A 1 182 ? 6.744 -5.672 -11.152 1.00 97.19 182 ARG A C 1
ATOM 1389 O O . ARG A 1 182 ? 6.063 -5.338 -12.113 1.00 97.19 182 ARG A O 1
ATOM 1396 N N . ALA A 1 183 ? 6.410 -5.371 -9.899 1.00 97.25 183 ALA A N 1
ATOM 1397 C CA . ALA A 1 183 ? 5.151 -4.712 -9.561 1.00 97.25 183 ALA A CA 1
ATOM 1398 C C . ALA A 1 183 ? 5.061 -3.292 -10.159 1.00 97.25 183 ALA A C 1
ATOM 1400 O O . ALA A 1 183 ? 4.036 -2.919 -10.732 1.00 97.25 183 ALA A O 1
ATOM 1401 N N . ILE A 1 184 ? 6.169 -2.541 -10.147 1.00 97.50 184 ILE A N 1
ATOM 1402 C CA . ILE A 1 184 ? 6.271 -1.248 -10.845 1.00 97.50 184 ILE A CA 1
ATOM 1403 C C . ILE A 1 184 ? 6.135 -1.424 -12.359 1.00 97.50 184 ILE A C 1
ATOM 1405 O O . ILE A 1 184 ? 5.401 -0.674 -13.004 1.00 97.50 184 ILE A O 1
ATOM 1409 N N . THR A 1 185 ? 6.811 -2.425 -12.925 1.00 97.62 185 THR A N 1
ATOM 1410 C CA . 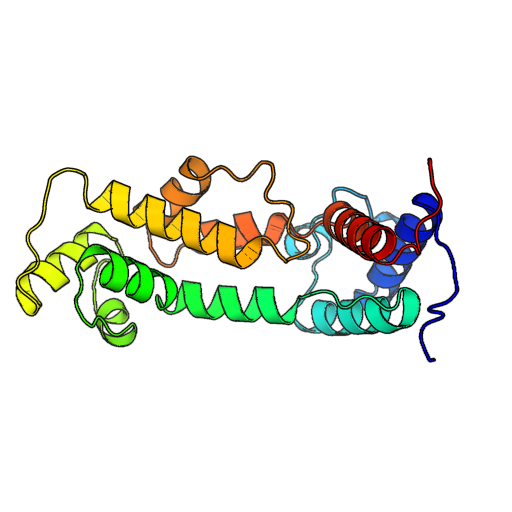THR A 1 185 ? 6.745 -2.721 -14.362 1.00 97.62 185 THR A CA 1
ATOM 1411 C C . THR A 1 185 ? 5.312 -3.035 -14.792 1.00 97.62 185 THR A C 1
ATOM 1413 O O . THR A 1 185 ? 4.806 -2.413 -15.723 1.00 97.62 185 THR A O 1
ATOM 1416 N N . GLU A 1 186 ? 4.617 -3.933 -14.091 1.00 97.12 186 GLU A N 1
ATOM 1417 C CA . GLU A 1 186 ? 3.234 -4.304 -14.412 1.00 97.12 186 GLU A CA 1
ATOM 1418 C C . GLU A 1 186 ? 2.257 -3.143 -14.202 1.00 97.12 186 GLU A C 1
ATOM 1420 O O . GLU A 1 186 ? 1.335 -2.964 -15.003 1.00 97.12 186 GLU A O 1
ATOM 1425 N N . TYR A 1 187 ? 2.476 -2.302 -13.186 1.00 97.38 187 TYR A N 1
ATOM 1426 C CA . TYR A 1 187 ? 1.702 -1.074 -13.019 1.00 97.38 187 TYR A CA 1
ATOM 1427 C C . TYR A 1 187 ? 1.852 -0.154 -14.236 1.00 97.38 187 TYR A C 1
ATOM 1429 O O . TYR A 1 187 ? 0.849 0.260 -14.816 1.00 97.38 187 TYR A O 1
ATOM 1437 N N . LEU A 1 188 ? 3.083 0.122 -14.677 1.00 97.06 188 LEU A N 1
ATOM 1438 C CA . LEU A 1 188 ? 3.332 0.971 -15.845 1.00 97.06 188 LEU A CA 1
ATOM 1439 C C . LEU A 1 188 ? 2.756 0.363 -17.124 1.00 97.06 188 LEU A C 1
ATOM 1441 O O . LEU A 1 188 ? 2.106 1.069 -17.890 1.00 97.06 188 LEU A O 1
ATOM 1445 N N . VAL A 1 189 ? 2.923 -0.944 -17.331 1.00 96.81 189 VAL A N 1
ATOM 1446 C CA . VAL A 1 189 ? 2.327 -1.664 -18.463 1.00 96.81 189 VAL A CA 1
ATOM 1447 C C . VAL A 1 189 ? 0.807 -1.507 -18.467 1.00 96.81 189 VAL A C 1
ATOM 1449 O O . VAL A 1 189 ? 0.232 -1.191 -19.509 1.00 96.81 189 VAL A O 1
ATOM 1452 N N . LYS A 1 190 ? 0.146 -1.666 -17.314 1.00 95.94 190 LYS A N 1
ATOM 1453 C CA . LYS A 1 190 ? -1.306 -1.487 -17.184 1.00 95.94 190 LYS A CA 1
ATOM 1454 C C . LYS A 1 190 ? -1.736 -0.054 -17.507 1.00 95.94 190 LYS A C 1
ATOM 1456 O O . LYS A 1 190 ? -2.716 0.129 -18.226 1.00 95.94 190 LYS A O 1
ATOM 1461 N N . GLN A 1 191 ? -1.013 0.950 -17.010 1.00 96.50 191 GLN A N 1
ATOM 1462 C CA . GLN A 1 191 ? -1.320 2.362 -17.272 1.00 96.50 191 GLN A CA 1
ATOM 1463 C C . GLN A 1 191 ? -1.110 2.731 -18.747 1.00 96.50 191 GLN A C 1
ATOM 1465 O O . GLN A 1 191 ? -1.960 3.376 -19.356 1.00 96.50 191 GLN A O 1
ATOM 1470 N N . LEU A 1 192 ? -0.018 2.265 -19.357 1.00 96.19 192 LEU A N 1
ATOM 1471 C CA . LEU A 1 192 ? 0.258 2.474 -20.778 1.00 96.19 192 LEU A CA 1
ATOM 1472 C C . LEU A 1 192 ? -0.775 1.767 -21.661 1.00 96.19 192 LEU A C 1
ATOM 1474 O O . LEU A 1 192 ? -1.241 2.357 -22.633 1.00 96.19 192 LEU A O 1
ATOM 1478 N N . ALA A 1 193 ? -1.188 0.547 -21.308 1.00 95.50 193 ALA A N 1
ATOM 1479 C CA . ALA A 1 193 ? -2.260 -0.163 -22.001 1.00 95.50 193 ALA A CA 1
ATOM 1480 C C . ALA A 1 193 ? -3.590 0.600 -21.929 1.00 95.50 193 ALA A C 1
ATOM 1482 O O . ALA A 1 193 ? -4.236 0.795 -22.956 1.00 95.50 193 ALA A O 1
ATOM 1483 N N . ALA A 1 194 ? -3.972 1.083 -20.741 1.00 94.81 194 ALA A N 1
ATOM 1484 C CA . ALA A 1 194 ? -5.182 1.883 -20.554 1.00 94.81 194 ALA A CA 1
ATOM 1485 C C . ALA A 1 194 ? -5.155 3.193 -21.366 1.00 94.81 194 ALA A C 1
ATOM 1487 O O . ALA A 1 194 ? -6.197 3.655 -21.822 1.00 94.81 194 ALA A O 1
ATOM 1488 N N . ALA A 1 195 ? -3.965 3.755 -21.592 1.00 94.25 195 ALA A N 1
ATOM 1489 C CA . ALA A 1 195 ? -3.753 4.935 -22.425 1.00 94.25 195 ALA A CA 1
ATOM 1490 C C . ALA A 1 195 ? -3.609 4.632 -23.933 1.00 94.25 195 ALA A C 1
ATOM 1492 O O . ALA A 1 195 ? -3.359 5.554 -24.706 1.00 94.25 195 ALA A O 1
ATOM 1493 N N . GLY A 1 196 ? -3.710 3.370 -24.371 1.00 94.44 196 GLY A N 1
ATOM 1494 C CA . GLY A 1 196 ? -3.486 2.981 -25.772 1.00 94.44 196 GLY A CA 1
ATOM 1495 C C . GLY A 1 196 ? -2.032 3.130 -26.242 1.00 94.44 196 GLY A C 1
ATOM 1496 O O . GLY A 1 196 ? -1.770 3.181 -27.440 1.00 94.44 196 GLY A O 1
ATOM 1497 N N . ARG A 1 197 ? -1.082 3.209 -25.302 1.00 95.31 197 ARG A N 1
ATOM 1498 C CA . ARG A 1 197 ? 0.357 3.439 -25.522 1.00 95.31 197 ARG A CA 1
ATOM 1499 C C . ARG A 1 197 ? 1.207 2.183 -25.316 1.00 95.31 197 ARG A C 1
ATOM 1501 O O . ARG A 1 197 ? 2.422 2.277 -25.154 1.00 95.31 197 ARG A O 1
ATOM 1508 N N . LEU A 1 198 ? 0.579 1.009 -25.319 1.00 95.75 198 LEU A N 1
ATOM 1509 C CA . LEU A 1 198 ? 1.248 -0.289 -25.263 1.00 95.75 198 LEU A CA 1
ATOM 1510 C C . LEU A 1 198 ? 0.985 -1.060 -26.561 1.00 95.75 198 LEU A C 1
ATOM 1512 O O . LEU A 1 198 ? -0.158 -1.161 -27.005 1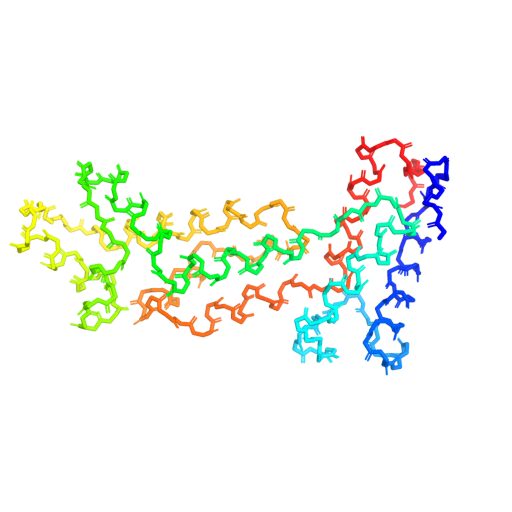.00 95.75 198 LEU A O 1
ATOM 1516 N N . ALA A 1 199 ? 2.038 -1.616 -27.153 1.00 92.12 199 ALA A N 1
ATOM 1517 C CA . ALA A 1 199 ? 1.941 -2.458 -28.333 1.00 92.12 199 ALA A CA 1
ATOM 1518 C C . ALA A 1 199 ? 1.112 -3.728 -28.031 1.00 92.12 199 ALA A C 1
ATOM 1520 O O . ALA A 1 199 ? 1.299 -4.349 -26.980 1.00 92.12 199 ALA A O 1
ATOM 1521 N N . PRO A 1 200 ? 0.201 -4.140 -28.931 1.00 81.19 200 PRO A N 1
ATOM 1522 C CA . PRO A 1 200 ? -0.570 -5.364 -28.760 1.00 81.19 200 PRO A CA 1
ATOM 1523 C C . PRO A 1 200 ? 0.329 -6.595 -28.931 1.00 81.19 200 PRO A C 1
ATOM 1525 O O . PRO A 1 200 ? 0.946 -6.769 -29.976 1.00 81.19 200 PRO A O 1
ATOM 1528 N N . GLY A 1 201 ? 0.352 -7.470 -27.922 1.00 69.62 201 GLY A N 1
ATOM 1529 C CA . GLY A 1 201 ? 1.015 -8.775 -27.991 1.00 69.62 201 GLY A CA 1
ATOM 1530 C C . GLY A 1 201 ? 2.544 -8.722 -27.918 1.00 69.62 201 GLY A C 1
ATOM 1531 O O . GLY A 1 201 ? 3.224 -8.681 -28.939 1.00 69.62 201 GLY A O 1
ATOM 1532 N N . THR A 1 202 ? 3.071 -8.828 -26.700 1.00 49.47 202 THR A N 1
ATOM 1533 C CA . THR A 1 202 ? 4.411 -9.359 -26.396 1.00 49.47 202 THR A CA 1
ATOM 1534 C C . THR A 1 202 ? 4.296 -10.230 -25.166 1.00 49.47 202 THR A C 1
ATOM 1536 O O . THR A 1 202 ? 3.695 -9.711 -24.192 1.00 49.47 202 THR A O 1
#

pLDDT: mean 93.17, std 5.99, range [49.47, 97.62]

Secondary structure (DSSP, 8-state):
----SSPPBPHHHHHHHHHHHHHHHHT--GGG--TT-BTTTTT---HHHHHHHHHHHHHHHS----HHHHHHHHHHHHTTHHHHHHHHHHH-----HHHHHT-SS-SHHHHHHHHHHHH-PPP-TTHHHHHHHHHHHHHHHHHTTSS---TT--HHHHHHHHHH-TT-HHHHHHHHTT-BHHHHHHHHHHHHHHTT-B-S--

Sequence (202 aa):
MEPDTAKIWTRPEVQAGVGKLIVESLGIDEAKVTSDAALVRDLGAESIDFLDLSFKCQQTFGVDLPMRLIQERRIEWRDLSVLAGVLQARYQIAVAADELRTVSPATVGAVLAHLAAKHGVARAAGDEQAVVRALVERILADLAPTPLDLSDLTVDRLARYLEQNLHSSEAVEVVMNRLTVRAITEYLVKQLAAAGRLAPGT

Radius of gyration: 20.04 Å; chains: 1; bounding box: 47×30×57 Å